Protein AF-A0A800K2X6-F1 (afdb_monomer_lite)

Structure (mmCIF, N/CA/C/O backbone):
data_AF-A0A800K2X6-F1
#
_entry.id   AF-A0A800K2X6-F1
#
loop_
_atom_site.group_PDB
_atom_site.id
_atom_site.type_symbol
_atom_site.label_atom_id
_atom_site.label_alt_id
_atom_site.label_comp_id
_atom_site.label_asym_id
_atom_site.label_entity_id
_atom_site.label_seq_id
_atom_site.pdbx_PDB_ins_code
_atom_site.Cartn_x
_atom_site.Cartn_y
_atom_site.Cartn_z
_atom_site.occupancy
_atom_site.B_iso_or_equiv
_atom_site.auth_seq_id
_atom_site.auth_comp_id
_atom_site.auth_asym_id
_atom_site.auth_atom_id
_atom_site.pdbx_PDB_model_num
ATOM 1 N N . MET A 1 1 ? -13.744 -29.130 -19.545 1.00 44.47 1 MET A N 1
ATOM 2 C CA . MET A 1 1 ? -14.045 -27.709 -19.842 1.00 44.47 1 MET A CA 1
ATOM 3 C C . MET A 1 1 ? -13.002 -26.702 -19.336 1.00 44.47 1 MET A C 1
ATOM 5 O O . MET A 1 1 ? -12.721 -25.800 -20.110 1.00 44.47 1 MET A O 1
ATOM 9 N N . PRO A 1 2 ? -12.357 -26.835 -18.156 1.00 54.31 2 PRO A N 1
ATOM 10 C CA . PRO A 1 2 ? -11.340 -25.862 -17.711 1.00 54.31 2 PRO A CA 1
ATOM 11 C C . PRO A 1 2 ? -10.089 -25.816 -18.606 1.00 54.31 2 PRO A C 1
ATOM 13 O O . PRO A 1 2 ? -9.564 -24.749 -18.890 1.00 54.31 2 PRO A O 1
ATOM 16 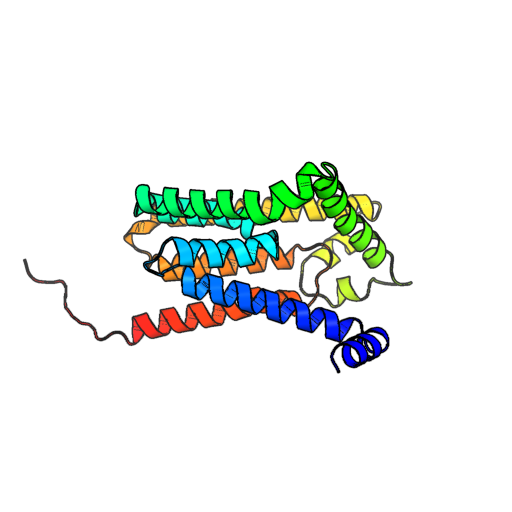N N . VAL A 1 3 ? -9.657 -26.976 -19.113 1.00 55.56 3 VAL A N 1
ATOM 17 C CA . VAL A 1 3 ? -8.463 -27.108 -19.971 1.00 55.56 3 VAL A CA 1
ATOM 18 C C . VAL A 1 3 ? -8.668 -26.479 -21.354 1.00 55.56 3 VAL A C 1
ATOM 20 O O . VAL A 1 3 ? -7.747 -25.887 -21.899 1.00 55.56 3 VAL A O 1
ATOM 23 N N . LEU A 1 4 ? -9.888 -26.548 -21.896 1.00 44.78 4 LEU A N 1
ATOM 24 C CA . LEU A 1 4 ? -10.239 -25.949 -23.189 1.00 44.78 4 LEU A CA 1
ATOM 25 C C . LEU A 1 4 ? -10.315 -24.421 -23.096 1.00 44.78 4 LEU A C 1
ATOM 27 O O . LEU A 1 4 ? -9.844 -23.754 -24.004 1.00 44.78 4 LEU A O 1
ATOM 31 N N . ILE A 1 5 ? -10.796 -23.883 -21.967 1.00 57.53 5 ILE A N 1
ATOM 32 C CA . ILE A 1 5 ? -10.746 -22.444 -21.666 1.00 57.53 5 ILE A CA 1
ATOM 33 C C . ILE A 1 5 ? -9.289 -21.973 -21.556 1.00 57.53 5 ILE A C 1
ATOM 35 O O . ILE A 1 5 ? -8.935 -20.955 -22.141 1.00 57.53 5 ILE A O 1
ATOM 39 N N . PHE A 1 6 ? -8.427 -22.742 -20.882 1.00 55.03 6 PHE A N 1
ATOM 40 C CA . PHE A 1 6 ? -6.992 -22.449 -20.783 1.00 55.03 6 PHE A CA 1
ATOM 41 C C . PHE A 1 6 ? -6.302 -22.451 -22.159 1.00 55.03 6 PHE A C 1
ATOM 43 O O . PHE A 1 6 ? -5.489 -21.578 -22.446 1.00 55.03 6 PHE A O 1
ATOM 50 N N . TYR A 1 7 ? -6.678 -23.390 -23.034 1.00 53.06 7 TYR A N 1
ATOM 51 C CA . TYR A 1 7 ? -6.147 -23.480 -24.396 1.00 53.06 7 TYR A CA 1
ATOM 52 C C . TYR A 1 7 ? -6.650 -22.336 -25.293 1.00 53.06 7 TYR A C 1
ATOM 54 O O . TYR A 1 7 ? -5.871 -21.774 -26.051 1.00 53.06 7 TYR A O 1
ATOM 62 N N . THR A 1 8 ? -7.916 -21.921 -25.158 1.00 52.25 8 THR A N 1
ATOM 63 C CA . THR A 1 8 ? -8.467 -20.776 -25.907 1.00 52.25 8 THR A CA 1
ATOM 64 C C . THR A 1 8 ? -7.996 -19.415 -25.386 1.00 52.25 8 THR A C 1
ATOM 66 O O . THR A 1 8 ? -7.950 -18.466 -26.156 1.00 52.25 8 THR A O 1
ATOM 69 N N . ILE A 1 9 ? -7.627 -19.297 -24.103 1.00 53.69 9 ILE A N 1
ATOM 70 C CA . ILE A 1 9 ? -7.049 -18.064 -23.538 1.00 53.69 9 ILE A CA 1
ATOM 71 C C . ILE A 1 9 ? -5.594 -17.885 -23.990 1.00 53.69 9 ILE A C 1
ATOM 73 O O . ILE A 1 9 ? -5.182 -16.757 -24.238 1.00 53.69 9 ILE A O 1
ATOM 77 N N . ASN A 1 10 ? -4.838 -18.975 -24.165 1.00 50.38 10 ASN A N 1
ATOM 78 C CA . ASN A 1 10 ? -3.472 -18.906 -24.695 1.00 50.38 10 ASN A CA 1
ATOM 79 C C . ASN A 1 10 ? -3.402 -18.382 -26.141 1.00 50.38 10 ASN A C 1
ATOM 81 O O . ASN A 1 10 ? -2.370 -17.840 -26.521 1.00 50.38 10 ASN A O 1
ATOM 85 N N . ASP A 1 11 ? -4.481 -18.509 -26.919 1.00 50.78 11 ASP A N 1
ATOM 86 C CA . ASP A 1 11 ? -4.557 -18.023 -28.307 1.00 50.78 11 ASP A CA 1
ATOM 87 C C . ASP A 1 11 ? -5.260 -16.654 -28.437 1.00 50.78 11 ASP A C 1
ATOM 89 O O . ASP A 1 11 ? -5.196 -16.011 -29.485 1.00 50.78 11 ASP A O 1
ATOM 93 N N . VAL A 1 12 ? -5.940 -16.173 -27.384 1.00 51.22 12 VAL A N 1
ATOM 94 C CA . VAL A 1 12 ? -6.808 -14.984 -27.447 1.00 51.22 12 VAL A CA 1
ATOM 95 C C . VAL A 1 12 ? -6.491 -14.009 -26.304 1.00 51.22 12 VAL A C 1
ATOM 97 O O . VAL A 1 12 ? -7.145 -13.987 -25.266 1.00 51.22 12 VAL A O 1
ATOM 100 N N . ASN A 1 13 ? -5.526 -13.124 -26.574 1.00 56.25 13 ASN A N 1
ATOM 101 C CA . ASN A 1 13 ? -5.229 -11.853 -25.895 1.00 56.25 13 ASN A CA 1
ATOM 102 C C . ASN A 1 13 ? -4.740 -11.899 -24.430 1.00 56.25 13 ASN A C 1
ATOM 104 O O . ASN A 1 13 ? -5.532 -11.976 -23.489 1.00 56.25 13 ASN A O 1
ATOM 108 N N . ASP A 1 14 ? -3.452 -11.572 -24.243 1.00 58.44 14 ASP A N 1
ATOM 109 C CA . ASP A 1 14 ? -2.805 -11.195 -22.965 1.00 58.44 14 ASP A CA 1
ATOM 110 C C . ASP A 1 14 ? -3.630 -10.197 -22.123 1.00 58.44 14 ASP A C 1
ATOM 112 O O . ASP A 1 14 ? -3.588 -10.185 -20.891 1.00 58.44 14 ASP A O 1
ATOM 116 N N . LEU A 1 15 ? -4.434 -9.370 -22.797 1.00 63.62 15 LEU A N 1
ATOM 117 C CA . LEU A 1 15 ? -5.307 -8.371 -22.192 1.00 63.62 15 LEU A CA 1
ATOM 118 C C . LEU A 1 15 ? -6.438 -8.987 -21.344 1.00 63.62 15 LEU A C 1
ATOM 120 O O . LEU A 1 15 ? -6.789 -8.429 -20.307 1.00 63.62 15 LEU A O 1
ATOM 124 N N . ILE A 1 16 ? -6.992 -10.139 -21.742 1.00 66.56 16 ILE A N 1
ATOM 125 C CA . ILE A 1 16 ? -8.096 -10.807 -21.023 1.00 66.56 16 ILE A CA 1
ATOM 126 C C . ILE A 1 16 ? -7.580 -11.442 -19.727 1.00 66.56 16 ILE A C 1
ATOM 128 O O . ILE A 1 16 ? -8.215 -11.342 -18.669 1.00 66.56 16 ILE A O 1
ATOM 132 N N . LEU A 1 17 ? -6.399 -12.059 -19.792 1.00 62.44 17 LEU A N 1
ATOM 133 C CA . LEU A 1 17 ? -5.757 -12.686 -18.641 1.00 62.44 17 LEU A CA 1
ATOM 134 C C . LEU A 1 17 ? -5.305 -11.630 -17.624 1.00 62.44 17 LEU A C 1
ATOM 136 O O . LEU A 1 17 ? -5.595 -11.772 -16.434 1.00 62.44 17 LEU A O 1
ATOM 140 N N . GLY A 1 18 ? -4.702 -10.532 -18.097 1.00 66.06 18 GLY A N 1
ATOM 141 C CA . GLY A 1 18 ? -4.356 -9.382 -17.261 1.00 66.06 18 GLY A CA 1
ATOM 142 C C . GLY A 1 18 ? -5.570 -8.848 -16.503 1.00 66.06 18 GLY A C 1
ATOM 143 O O . GLY A 1 18 ? -5.563 -8.806 -15.278 1.00 66.06 18 GLY A O 1
ATOM 144 N N . VAL A 1 19 ? -6.668 -8.550 -17.202 1.00 70.75 19 VAL A N 1
ATOM 145 C CA . VAL A 1 19 ? -7.903 -8.043 -16.578 1.00 70.75 19 VAL A CA 1
ATOM 146 C C . VAL A 1 19 ? -8.460 -9.001 -15.512 1.00 70.75 19 VAL A C 1
ATOM 148 O O . VAL A 1 19 ? -8.889 -8.555 -14.448 1.00 70.75 19 VAL A O 1
ATOM 151 N N . THR A 1 20 ? -8.417 -10.314 -15.749 1.00 76.44 20 THR A N 1
ATOM 152 C CA . THR A 1 20 ? -8.951 -11.318 -14.810 1.00 76.44 20 THR A CA 1
ATOM 153 C C . THR A 1 20 ? -8.164 -11.366 -13.497 1.00 76.44 20 THR A C 1
ATOM 155 O O . THR A 1 20 ? -8.761 -11.385 -12.417 1.00 76.44 20 THR A O 1
ATOM 158 N N . ILE A 1 21 ? -6.828 -11.340 -13.569 1.00 81.75 21 ILE A N 1
ATOM 159 C CA . ILE A 1 21 ? -5.970 -11.313 -12.375 1.00 81.75 21 ILE A CA 1
ATOM 160 C C . ILE A 1 21 ? -6.246 -10.044 -11.564 1.00 81.75 21 ILE A C 1
ATOM 162 O O . ILE A 1 21 ? -6.370 -10.099 -10.345 1.00 81.75 21 ILE A O 1
ATOM 166 N N . GLU A 1 22 ? -6.422 -8.900 -12.215 1.00 82.06 22 GLU A N 1
ATOM 167 C CA . GLU A 1 22 ? -6.653 -7.628 -11.522 1.00 82.06 22 GLU A CA 1
ATOM 168 C C . GLU A 1 22 ? -7.987 -7.573 -10.786 1.00 82.06 22 GLU A C 1
ATOM 170 O O . GLU A 1 22 ? -8.071 -6.963 -9.717 1.00 82.06 22 GLU A O 1
ATOM 175 N N . PHE A 1 23 ? -9.025 -8.243 -11.293 1.00 87.88 23 PHE A N 1
ATOM 176 C CA . PHE A 1 23 ? -10.279 -8.395 -10.558 1.00 87.88 23 PHE A CA 1
ATOM 177 C C . PHE A 1 23 ? -10.096 -9.195 -9.268 1.00 87.88 23 PHE A C 1
ATOM 179 O O . PHE A 1 23 ? -10.649 -8.806 -8.238 1.00 87.88 23 PHE A O 1
ATOM 186 N N . LEU A 1 24 ? -9.285 -10.258 -9.286 1.00 91.81 24 LEU A N 1
ATOM 187 C CA . LEU A 1 24 ? -8.963 -11.023 -8.079 1.00 91.81 24 LEU A CA 1
ATOM 188 C C . LEU A 1 24 ? -8.259 -10.139 -7.039 1.00 91.81 24 LEU A C 1
ATOM 190 O O . LEU A 1 24 ? -8.631 -10.123 -5.867 1.00 91.81 24 LEU A O 1
ATOM 194 N N . ILE A 1 25 ? -7.289 -9.341 -7.482 1.00 91.62 25 ILE A N 1
ATOM 195 C CA . ILE A 1 25 ? -6.534 -8.424 -6.618 1.00 91.62 25 ILE A CA 1
ATOM 196 C C . ILE A 1 25 ? -7.450 -7.336 -6.061 1.00 91.62 25 ILE A C 1
ATOM 198 O O . ILE A 1 25 ? -7.425 -7.034 -4.868 1.00 91.62 25 ILE A O 1
ATOM 202 N N . THR A 1 26 ? -8.316 -6.785 -6.906 1.00 92.62 26 THR A N 1
ATOM 203 C CA . THR A 1 26 ? -9.337 -5.814 -6.507 1.00 92.62 26 THR A CA 1
ATOM 204 C C . THR A 1 26 ? -10.274 -6.409 -5.455 1.00 92.62 26 THR A C 1
ATOM 206 O O . THR A 1 26 ? -10.562 -5.751 -4.455 1.00 92.62 26 THR A O 1
ATOM 209 N N . ALA A 1 27 ? -10.695 -7.667 -5.618 1.00 94.38 27 ALA A N 1
ATOM 210 C CA . ALA A 1 27 ? -11.510 -8.372 -4.635 1.00 94.38 27 ALA A CA 1
ATOM 211 C C . ALA A 1 27 ? -10.771 -8.558 -3.300 1.00 94.38 27 ALA A C 1
ATOM 213 O O . ALA A 1 27 ? -11.369 -8.353 -2.245 1.00 94.38 27 ALA A O 1
ATOM 214 N N . TYR A 1 28 ? -9.468 -8.857 -3.310 1.00 95.38 28 TYR A N 1
ATOM 215 C CA . TYR A 1 28 ? -8.672 -8.919 -2.079 1.00 95.38 28 TYR A CA 1
ATOM 216 C C . TYR A 1 28 ? -8.604 -7.570 -1.361 1.00 95.38 28 TYR A C 1
ATOM 218 O O . TYR A 1 28 ? -8.798 -7.519 -0.149 1.00 95.38 28 TYR A O 1
ATOM 226 N N . TYR A 1 29 ? -8.418 -6.467 -2.089 1.00 95.50 29 TYR A N 1
ATOM 227 C CA . TYR A 1 29 ? -8.437 -5.124 -1.499 1.00 95.50 29 TYR A CA 1
ATOM 228 C C . TYR A 1 29 ? -9.824 -4.710 -0.986 1.00 95.50 29 TYR A C 1
ATOM 230 O O . TYR A 1 29 ? -9.923 -4.022 0.034 1.00 95.50 29 TYR A O 1
ATOM 238 N N . LEU A 1 30 ? -10.898 -5.167 -1.635 1.00 95.12 30 LEU A N 1
ATOM 239 C CA . LEU A 1 30 ? -12.262 -5.009 -1.132 1.00 95.12 30 LEU A CA 1
ATOM 240 C C . LEU A 1 30 ? -12.452 -5.772 0.188 1.00 95.12 30 LEU A C 1
ATOM 242 O O . LEU A 1 30 ? -12.928 -5.198 1.168 1.00 95.12 30 LEU A O 1
ATOM 246 N N . ILE A 1 31 ? -12.028 -7.040 0.238 1.00 96.19 31 ILE A N 1
ATOM 247 C CA . ILE A 1 31 ? -12.055 -7.865 1.454 1.00 96.19 31 ILE A CA 1
ATOM 248 C C . ILE A 1 31 ? -11.230 -7.202 2.557 1.00 96.19 31 ILE A C 1
ATOM 250 O O . ILE A 1 31 ? -11.711 -7.085 3.682 1.00 96.19 31 ILE A O 1
ATOM 254 N N . LEU A 1 32 ? -10.023 -6.716 2.259 1.00 96.19 32 LEU A N 1
ATOM 255 C CA . LEU A 1 32 ? -9.208 -5.971 3.215 1.00 96.19 32 LEU A CA 1
ATOM 256 C C . LEU A 1 32 ? -10.004 -4.798 3.791 1.00 96.19 32 LEU A C 1
ATOM 258 O O . LEU A 1 32 ? -10.204 -4.732 5.000 1.00 96.19 32 LEU A O 1
ATOM 262 N N . GLY A 1 33 ? -10.527 -3.912 2.944 1.00 94.38 33 GLY A N 1
ATOM 263 C CA . GLY A 1 33 ? -11.252 -2.732 3.407 1.00 94.38 33 GLY A CA 1
ATOM 264 C C . GLY A 1 33 ? -12.487 -3.045 4.267 1.00 94.38 33 GLY A C 1
ATOM 265 O O . GLY A 1 33 ? -12.748 -2.335 5.238 1.00 94.38 33 GLY A O 1
ATOM 266 N N . LEU A 1 34 ? -13.195 -4.143 3.982 1.00 94.19 34 LEU A N 1
ATOM 267 C CA . LEU A 1 34 ? -14.315 -4.629 4.800 1.00 94.19 34 LEU A CA 1
ATOM 268 C C . LEU A 1 34 ? -13.858 -5.260 6.125 1.00 94.19 34 LEU A C 1
ATOM 270 O O . LEU A 1 34 ? -14.521 -5.123 7.156 1.00 94.19 34 LEU A O 1
ATOM 274 N N . THR A 1 35 ? -12.726 -5.960 6.115 1.00 95.25 35 THR A N 1
ATOM 275 C CA . THR A 1 35 ? -12.228 -6.713 7.272 1.00 95.25 35 THR A CA 1
ATOM 276 C C . THR A 1 35 ? -11.428 -5.863 8.248 1.00 95.25 35 THR A C 1
ATOM 278 O O . THR A 1 35 ? -11.453 -6.189 9.433 1.00 95.25 35 THR A O 1
ATOM 281 N N . LEU A 1 36 ? -10.813 -4.752 7.810 1.00 92.81 36 LEU A N 1
ATOM 282 C CA . LEU A 1 36 ? -9.977 -3.845 8.623 1.00 92.81 36 LEU A CA 1
ATOM 283 C C . LEU A 1 36 ? -10.623 -3.422 9.954 1.00 92.81 36 LEU A C 1
ATOM 285 O O . LEU A 1 36 ? -9.918 -3.132 10.922 1.00 92.81 36 LEU A O 1
ATOM 289 N N . PHE A 1 37 ? -11.956 -3.402 10.012 1.00 88.69 37 PHE A N 1
ATOM 290 C CA . PHE A 1 37 ? -12.733 -2.944 11.166 1.00 88.69 37 PHE A CA 1
ATOM 291 C C . PHE A 1 37 ? -13.531 -4.047 11.863 1.00 88.69 37 PHE A C 1
ATOM 293 O O . PHE A 1 37 ? -14.347 -3.755 12.742 1.00 88.69 37 PHE A O 1
ATOM 300 N N . ASN A 1 38 ? -13.320 -5.308 11.488 1.00 92.50 38 ASN A N 1
ATOM 301 C CA . ASN A 1 38 ? -14.016 -6.436 12.091 1.00 92.50 38 ASN A CA 1
ATOM 302 C C . ASN A 1 38 ? -13.539 -6.673 13.534 1.00 92.50 38 ASN A C 1
ATOM 304 O O . ASN A 1 38 ? -12.414 -6.339 13.881 1.00 92.50 38 ASN A O 1
ATOM 308 N N . ARG A 1 39 ? -14.367 -7.271 14.395 1.00 89.50 39 ARG A N 1
ATOM 309 C CA . ARG A 1 39 ? -14.003 -7.587 15.789 1.00 89.50 39 ARG A CA 1
ATOM 310 C C . ARG A 1 39 ? -12.970 -8.714 15.889 1.00 89.50 39 ARG A C 1
ATOM 312 O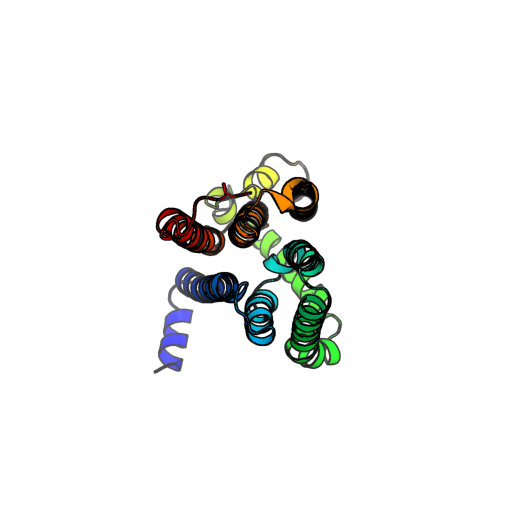 O . ARG A 1 39 ? -12.177 -8.724 16.825 1.00 89.50 39 ARG A O 1
ATOM 319 N N . SER A 1 40 ? -12.968 -9.644 14.934 1.00 95.12 40 SER A N 1
ATOM 320 C CA . SER A 1 40 ? -12.042 -10.780 14.924 1.00 95.12 40 SER A CA 1
ATOM 321 C C . SER A 1 40 ? -10.670 -10.396 14.367 1.00 95.12 40 SER A C 1
ATOM 323 O O . SER A 1 40 ? -10.548 -9.988 13.212 1.00 95.12 40 SER A O 1
ATOM 325 N N . ASN A 1 41 ? -9.627 -10.593 15.177 1.00 94.94 41 ASN A N 1
ATOM 326 C CA . ASN A 1 41 ? -8.231 -10.346 14.793 1.00 94.94 41 ASN A CA 1
ATOM 327 C C . ASN A 1 41 ? -7.777 -11.251 13.643 1.00 94.94 41 ASN A C 1
ATOM 329 O O . ASN A 1 41 ? -6.991 -10.828 12.801 1.00 94.94 41 ASN A O 1
ATOM 333 N N . LEU A 1 42 ? -8.296 -12.479 13.599 1.00 95.12 42 LEU A N 1
ATOM 334 C CA . LEU A 1 42 ? -7.984 -13.448 12.555 1.00 95.12 42 LEU A CA 1
ATOM 335 C C . LEU A 1 42 ? -8.560 -13.010 11.205 1.00 95.12 42 LEU A C 1
ATOM 337 O O . LEU A 1 42 ? -7.871 -13.092 10.197 1.00 95.12 42 LEU A O 1
ATOM 341 N N . ILE A 1 43 ? -9.783 -12.470 11.182 1.00 96.44 43 ILE A N 1
ATOM 342 C CA . ILE A 1 43 ? -10.405 -12.005 9.933 1.00 96.44 43 ILE A CA 1
ATOM 343 C C . ILE A 1 43 ? -9.649 -10.796 9.359 1.00 96.44 43 ILE A C 1
ATOM 345 O O . ILE A 1 43 ? -9.423 -10.737 8.154 1.00 96.44 43 ILE A O 1
ATOM 349 N N . ILE A 1 44 ? -9.197 -9.875 10.218 1.00 96.06 44 ILE A N 1
ATOM 350 C CA . ILE A 1 44 ? -8.313 -8.773 9.805 1.00 96.06 44 ILE A CA 1
ATOM 351 C C . ILE A 1 44 ? -7.008 -9.323 9.217 1.00 96.06 44 ILE A C 1
ATOM 353 O O . ILE A 1 44 ? -6.590 -8.902 8.140 1.00 96.06 44 ILE A O 1
ATOM 357 N N . ALA A 1 45 ? -6.366 -10.261 9.920 1.00 96.50 45 ALA A N 1
ATOM 358 C CA . ALA A 1 45 ? -5.100 -10.834 9.483 1.00 96.50 45 ALA A CA 1
ATOM 359 C C . ALA A 1 45 ? -5.230 -11.549 8.132 1.00 96.50 45 ALA A C 1
ATOM 361 O O . ALA A 1 45 ? -4.368 -11.365 7.282 1.00 96.50 45 ALA A O 1
ATOM 362 N N . ILE A 1 46 ? -6.323 -12.286 7.896 1.00 96.06 46 ILE A N 1
ATOM 363 C CA . ILE A 1 46 ? -6.611 -12.908 6.594 1.00 96.06 46 ILE A CA 1
ATOM 364 C C . ILE A 1 46 ? -6.738 -11.848 5.497 1.00 96.06 46 ILE A C 1
ATOM 366 O O . ILE A 1 46 ? -6.125 -12.003 4.446 1.00 96.06 46 ILE A O 1
ATOM 370 N N . GLY A 1 47 ? -7.475 -10.757 5.734 1.00 96.12 47 GLY A N 1
ATOM 371 C CA . GLY A 1 47 ? -7.592 -9.668 4.759 1.00 96.12 47 GLY A CA 1
ATOM 372 C C . GLY A 1 47 ? -6.232 -9.068 4.383 1.00 96.12 47 GLY A C 1
ATOM 373 O O . GLY A 1 47 ? -5.942 -8.872 3.205 1.00 96.12 47 GLY A O 1
ATOM 374 N N . ILE A 1 48 ? -5.364 -8.846 5.376 1.00 96.44 48 ILE A N 1
ATOM 375 C CA . ILE A 1 48 ? -3.993 -8.359 5.157 1.00 96.44 48 ILE A CA 1
ATOM 376 C C . ILE A 1 48 ? -3.152 -9.397 4.400 1.00 96.44 48 ILE A C 1
ATOM 378 O O . ILE A 1 48 ? -2.455 -9.038 3.454 1.00 96.44 48 ILE A O 1
ATOM 382 N N . LEU A 1 49 ? -3.223 -10.672 4.791 1.00 95.81 49 LEU A N 1
ATOM 383 C CA . LEU A 1 49 ? -2.472 -11.767 4.175 1.00 95.81 49 LEU A CA 1
ATOM 384 C C . LEU A 1 49 ? -2.825 -11.953 2.701 1.00 95.81 49 LEU A C 1
ATOM 386 O O . LEU A 1 49 ? -1.918 -12.078 1.885 1.00 95.81 49 LEU A O 1
ATOM 390 N N . LEU A 1 50 ? -4.111 -11.919 2.346 1.00 95.12 50 LEU A N 1
ATOM 391 C CA . LEU A 1 50 ? -4.549 -12.022 0.951 1.00 95.12 50 LEU A CA 1
ATOM 392 C C . LEU A 1 50 ? -3.929 -10.918 0.088 1.00 95.12 50 LEU A C 1
ATOM 394 O O . LEU A 1 50 ? -3.419 -11.191 -0.997 1.00 95.12 50 LEU A O 1
ATOM 398 N N . CYS A 1 51 ? -3.905 -9.682 0.593 1.00 94.69 51 CYS A N 1
ATOM 399 C CA . CYS A 1 51 ? -3.250 -8.579 -0.100 1.00 94.69 51 CYS A CA 1
ATOM 400 C C . CYS A 1 51 ? -1.728 -8.753 -0.170 1.00 94.69 51 CYS A C 1
ATOM 402 O O . CYS A 1 51 ? -1.170 -8.574 -1.245 1.00 94.69 51 CYS A O 1
ATOM 404 N N . LEU A 1 52 ? -1.062 -9.125 0.928 1.00 93.12 52 LEU A N 1
ATOM 405 C CA . LEU A 1 52 ? 0.398 -9.282 0.973 1.00 93.12 52 LEU A CA 1
ATOM 406 C C . LEU A 1 52 ? 0.916 -10.405 0.073 1.00 93.12 52 LEU A C 1
ATOM 408 O O . LEU A 1 52 ? 1.936 -10.231 -0.587 1.00 93.12 52 LEU A O 1
ATOM 412 N N . LEU A 1 53 ? 0.220 -11.542 0.051 1.00 89.62 53 LEU A N 1
ATOM 413 C CA . LEU A 1 53 ? 0.577 -12.690 -0.784 1.00 89.62 53 LEU A CA 1
ATOM 414 C C . LEU A 1 53 ? 0.319 -12.414 -2.266 1.00 89.62 53 LEU A C 1
ATOM 416 O O . LEU A 1 53 ? 0.969 -12.997 -3.126 1.00 89.62 53 LEU A O 1
ATOM 420 N N . SER A 1 54 ? -0.629 -11.527 -2.566 1.00 88.19 54 SER A N 1
ATOM 421 C CA . SER A 1 54 ? -0.954 -11.148 -3.933 1.00 88.19 54 SER A CA 1
ATOM 422 C C . SER A 1 54 ? -0.057 -10.033 -4.473 1.00 88.19 54 SER A C 1
ATOM 424 O O . SER A 1 54 ? 0.378 -10.112 -5.622 1.00 88.19 54 SER A O 1
ATOM 426 N N . ARG A 1 55 ? 0.200 -8.983 -3.680 1.00 84.94 55 ARG A N 1
ATOM 427 C CA . ARG A 1 55 ? 1.009 -7.823 -4.071 1.00 84.94 55 ARG A CA 1
ATOM 428 C C . ARG A 1 55 ? 1.733 -7.180 -2.895 1.00 84.94 55 ARG A C 1
ATOM 430 O O . ARG A 1 55 ? 1.142 -6.810 -1.882 1.00 84.94 55 ARG A O 1
ATOM 437 N N . TYR A 1 56 ? 3.002 -6.855 -3.126 1.00 84.00 56 TYR A N 1
ATOM 438 C CA . TYR A 1 56 ? 3.833 -6.106 -2.179 1.00 84.00 56 TYR A CA 1
ATOM 439 C C . TYR A 1 56 ? 3.415 -4.640 -1.998 1.00 84.00 56 TYR A C 1
ATOM 441 O O . TYR A 1 56 ? 3.949 -3.958 -1.126 1.00 84.00 56 TYR A O 1
ATOM 449 N N . SER A 1 57 ? 2.440 -4.150 -2.772 1.00 87.56 57 SER A N 1
ATOM 450 C CA . SER A 1 57 ? 1.937 -2.781 -2.660 1.00 87.56 57 SER A CA 1
ATOM 451 C C . SER A 1 57 ? 1.420 -2.463 -1.263 1.00 87.56 57 SER A C 1
ATOM 453 O O . SER A 1 57 ? 1.519 -1.331 -0.849 1.00 87.56 57 SER A O 1
ATOM 455 N N . LEU A 1 58 ? 0.907 -3.408 -0.472 1.00 93.50 58 LEU A N 1
ATOM 456 C CA . LEU A 1 58 ? 0.410 -3.069 0.871 1.00 93.50 58 LEU A CA 1
ATOM 457 C C . LEU A 1 58 ? 1.527 -2.860 1.918 1.00 93.50 58 LEU A C 1
ATOM 459 O O . LEU A 1 58 ? 1.284 -2.259 2.965 1.00 93.50 58 LEU A O 1
ATOM 463 N N . VAL A 1 59 ? 2.747 -3.344 1.658 1.00 94.25 59 VAL A N 1
ATOM 464 C CA . VAL A 1 59 ? 3.801 -3.500 2.678 1.00 94.25 59 VAL A CA 1
ATOM 465 C C . VAL A 1 59 ? 4.1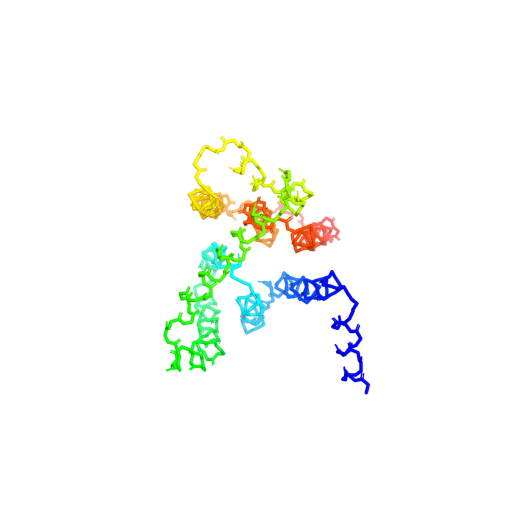67 -2.177 3.343 1.00 94.25 59 VAL A C 1
ATOM 467 O O . VAL A 1 59 ? 4.229 -2.118 4.569 1.00 94.25 59 VAL A O 1
ATOM 470 N N . LEU A 1 60 ? 4.370 -1.109 2.565 1.00 95.00 60 LEU A N 1
ATOM 471 C CA . LEU A 1 60 ? 4.793 0.175 3.133 1.00 95.00 60 LEU A CA 1
ATOM 472 C C . LEU A 1 60 ? 3.661 0.894 3.872 1.00 95.00 60 LEU A C 1
ATOM 474 O O . LEU A 1 60 ? 3.953 1.704 4.740 1.00 95.00 60 LEU A O 1
ATOM 478 N N . TRP A 1 61 ? 2.392 0.579 3.598 1.00 97.31 61 TRP A N 1
ATOM 479 C CA . TRP A 1 61 ? 1.255 1.166 4.315 1.00 97.31 61 TRP A CA 1
ATOM 480 C C . TRP A 1 61 ? 0.963 0.467 5.656 1.00 97.31 61 TRP A C 1
ATOM 482 O O . TRP A 1 61 ? 0.443 1.088 6.584 1.00 97.31 61 TRP A O 1
ATOM 492 N N . LEU A 1 62 ? 1.325 -0.813 5.811 1.00 95.88 62 LEU A N 1
ATOM 493 C CA . LEU A 1 62 ? 1.063 -1.573 7.042 1.00 95.88 62 LEU A CA 1
ATOM 494 C C . LEU A 1 62 ? 1.658 -0.976 8.327 1.00 95.88 62 LEU A C 1
ATOM 496 O O . LEU A 1 62 ? 0.967 -1.022 9.347 1.00 95.88 62 LEU A O 1
ATOM 500 N N . PRO A 1 63 ? 2.875 -0.399 8.339 1.00 96.19 63 PRO A N 1
ATOM 501 C CA . PRO A 1 63 ? 3.388 0.306 9.509 1.00 96.19 63 PRO A CA 1
ATOM 502 C C . PRO A 1 63 ? 2.438 1.395 10.020 1.00 96.19 63 PRO A C 1
ATOM 504 O O . PRO A 1 63 ? 2.215 1.484 11.227 1.00 96.19 63 PRO A O 1
ATOM 507 N N . LEU A 1 64 ? 1.812 2.165 9.120 1.00 96.88 64 LEU A N 1
ATOM 508 C CA . LEU A 1 64 ? 0.802 3.159 9.488 1.00 96.88 64 LEU A CA 1
ATOM 509 C C . LEU A 1 64 ? -0.418 2.485 10.118 1.00 96.88 64 LEU A C 1
ATOM 511 O O . LEU A 1 64 ? -0.872 2.919 11.178 1.00 96.88 64 LEU A O 1
ATOM 515 N N . TYR A 1 65 ? -0.930 1.411 9.510 1.00 96.62 65 TYR A N 1
ATOM 516 C CA . TYR A 1 65 ? -2.059 0.660 10.064 1.00 96.62 65 TYR A CA 1
ATOM 517 C C . TYR A 1 65 ? -1.766 0.155 11.482 1.00 96.62 65 TYR A C 1
ATOM 519 O O . TYR A 1 65 ? -2.549 0.390 12.405 1.00 96.62 65 TYR A O 1
ATOM 527 N N . PHE A 1 66 ? -0.617 -0.493 11.683 1.00 96.38 66 PHE A N 1
ATOM 528 C CA . PHE A 1 66 ? -0.236 -1.002 12.994 1.00 96.38 66 PHE A CA 1
ATOM 529 C C . PHE A 1 66 ? -0.003 0.119 14.000 1.00 96.38 66 PHE A C 1
ATOM 531 O O . PHE A 1 66 ? -0.427 -0.026 15.139 1.00 96.38 66 PHE A O 1
ATOM 538 N N . MET A 1 67 ? 0.581 1.252 13.602 1.00 96.50 67 MET A N 1
ATOM 539 C CA . MET A 1 67 ? 0.711 2.419 14.478 1.00 96.50 67 MET A CA 1
ATOM 540 C C . MET A 1 67 ? -0.665 2.925 14.939 1.00 96.50 67 MET A C 1
ATOM 542 O O . MET A 1 67 ? -0.878 3.133 16.135 1.00 96.50 67 MET A O 1
ATOM 546 N N . VAL A 1 68 ? -1.617 3.082 14.014 1.00 95.81 68 VAL A N 1
ATOM 547 C CA . VAL A 1 68 ? -2.993 3.514 14.314 1.00 95.81 68 VAL A CA 1
ATOM 548 C C . VAL A 1 68 ? -3.665 2.559 15.306 1.00 95.81 68 VAL A C 1
ATOM 550 O O . VAL A 1 68 ? -4.244 3.010 16.296 1.00 95.81 68 VAL A O 1
ATOM 553 N N . MET A 1 69 ? -3.549 1.249 15.075 1.00 94.62 69 MET A N 1
ATOM 554 C CA . MET A 1 69 ? -4.138 0.221 15.938 1.00 94.62 69 MET A CA 1
ATOM 555 C C . MET A 1 69 ? -3.422 0.100 17.289 1.00 94.62 69 MET A C 1
ATOM 557 O O . MET A 1 69 ? -4.072 -0.140 18.308 1.00 94.62 69 MET A O 1
ATOM 561 N N . LEU A 1 70 ? -2.102 0.310 17.338 1.00 95.25 70 LEU A N 1
ATOM 562 C CA . LEU A 1 70 ? -1.297 0.235 18.562 1.00 95.25 70 LEU A CA 1
ATOM 563 C C . LEU A 1 70 ? -1.723 1.302 19.572 1.00 95.25 70 LEU A C 1
ATOM 565 O O . LEU A 1 70 ? -1.752 1.035 20.775 1.00 95.25 70 LEU A O 1
ATOM 569 N N . LEU A 1 71 ? -2.084 2.486 19.070 1.00 92.94 71 LEU A N 1
ATOM 570 C CA . LEU A 1 71 ? -2.614 3.592 19.866 1.00 92.94 71 LEU A CA 1
ATOM 571 C C . LEU A 1 71 ? -4.017 3.306 20.426 1.00 92.94 71 LEU A C 1
ATOM 573 O O . LEU A 1 71 ? -4.411 3.931 21.406 1.00 92.94 71 LEU A O 1
ATOM 577 N N . GLU A 1 72 ? -4.766 2.370 19.837 1.00 89.31 72 GLU A N 1
ATOM 578 C CA . GLU A 1 72 ? -6.074 1.935 20.341 1.00 89.31 72 GLU A CA 1
ATOM 579 C C . GLU A 1 72 ? -5.957 0.739 21.294 1.00 89.31 72 GLU A C 1
ATOM 581 O O . GLU A 1 72 ? -6.524 0.741 22.384 1.00 89.31 72 GLU A O 1
ATOM 586 N N . SER A 1 73 ? -5.231 -0.303 20.892 1.00 92.94 73 SER A N 1
ATOM 587 C CA . SER A 1 73 ? -5.056 -1.511 21.691 1.00 92.94 73 SER A CA 1
ATOM 588 C C . SER A 1 73 ? -3.765 -2.235 21.329 1.00 92.94 73 SER A C 1
ATOM 590 O O . SER A 1 73 ? -3.639 -2.857 20.268 1.00 92.94 73 SER A O 1
ATOM 592 N N . LYS A 1 74 ? -2.820 -2.242 22.276 1.00 93.50 74 LYS A N 1
ATOM 593 C CA . LYS A 1 74 ? -1.541 -2.948 22.131 1.00 93.50 74 LYS A CA 1
ATOM 594 C C . LYS A 1 74 ? -1.725 -4.452 21.937 1.00 93.50 74 LYS A C 1
ATOM 596 O O . LYS A 1 74 ? -1.179 -5.020 20.996 1.00 93.50 74 LYS A O 1
ATOM 601 N N . LYS A 1 75 ? -2.542 -5.089 22.788 1.00 93.06 75 LYS A N 1
ATOM 602 C CA . LYS A 1 75 ? -2.786 -6.542 22.747 1.00 93.06 75 LYS A CA 1
ATOM 603 C C . LYS A 1 75 ? -3.391 -6.968 21.413 1.00 93.06 75 LYS A C 1
ATOM 605 O O . LYS A 1 75 ? -2.962 -7.954 20.826 1.00 93.06 75 LYS A O 1
ATOM 610 N N . ARG A 1 76 ? -4.376 -6.211 20.924 1.00 93.06 76 ARG A N 1
ATOM 611 C CA . ARG A 1 76 ? -5.040 -6.504 19.654 1.00 93.06 76 ARG A CA 1
ATOM 612 C C . ARG A 1 76 ? -4.077 -6.403 18.477 1.00 93.06 76 ARG A C 1
ATOM 614 O O . ARG A 1 76 ? -4.020 -7.315 17.659 1.00 93.06 76 ARG A O 1
ATOM 621 N N . THR A 1 77 ? -3.308 -5.321 18.435 1.00 94.94 77 THR A N 1
ATOM 622 C CA . THR A 1 77 ? -2.322 -5.071 17.380 1.00 94.94 77 THR A CA 1
ATOM 623 C C . THR A 1 77 ? -1.272 -6.169 17.343 1.00 94.94 77 THR A C 1
ATOM 625 O O . THR A 1 77 ? -1.047 -6.744 16.287 1.00 94.94 77 THR A O 1
ATOM 628 N N . LEU A 1 78 ? -0.718 -6.539 18.501 1.00 95.81 78 LEU A N 1
ATOM 629 C CA . LEU A 1 78 ? 0.289 -7.594 18.599 1.00 95.81 78 LEU A CA 1
ATOM 630 C C . LEU A 1 78 ? -0.237 -8.948 18.102 1.00 95.81 78 LEU A C 1
ATOM 632 O O . LEU A 1 78 ? 0.472 -9.641 17.381 1.00 95.81 78 LEU A O 1
ATOM 636 N N . MET A 1 79 ? -1.493 -9.297 18.410 1.00 96.44 79 MET A N 1
ATOM 637 C CA . MET A 1 79 ? -2.115 -10.522 17.892 1.00 96.44 79 MET A CA 1
ATOM 638 C C . MET A 1 79 ? -2.289 -10.491 16.369 1.00 96.44 79 MET A C 1
ATOM 640 O O . MET A 1 79 ? -1.976 -11.474 15.705 1.00 96.44 79 MET A O 1
ATOM 644 N N . ILE A 1 80 ? -2.763 -9.374 15.801 1.00 96.12 80 ILE A N 1
ATOM 645 C CA . ILE A 1 80 ? -2.903 -9.231 14.342 1.00 96.12 80 ILE A CA 1
ATOM 646 C C . ILE A 1 80 ? -1.526 -9.325 13.674 1.00 96.12 80 ILE A C 1
ATOM 648 O O . ILE A 1 80 ? -1.371 -10.079 12.718 1.00 96.12 80 ILE A O 1
ATOM 652 N N . SER A 1 81 ? -0.518 -8.615 14.192 1.00 95.50 81 SER A N 1
ATOM 653 C CA . SER A 1 81 ? 0.852 -8.675 13.673 1.00 95.50 81 SER A CA 1
ATOM 654 C C . SER A 1 81 ? 1.421 -10.091 13.741 1.00 95.50 81 SER A C 1
ATOM 656 O O . SER A 1 81 ? 2.008 -10.542 12.764 1.00 95.50 81 SER A O 1
ATOM 658 N N . LEU A 1 82 ? 1.196 -10.820 14.840 1.00 96.44 82 LEU A N 1
ATOM 659 C CA . LEU A 1 82 ? 1.639 -12.208 14.979 1.00 96.44 82 LEU A CA 1
ATOM 660 C C . LEU A 1 82 ? 0.978 -13.123 13.940 1.00 96.44 82 LEU A C 1
ATOM 662 O O . LEU A 1 82 ? 1.667 -13.933 13.328 1.00 96.44 82 LEU A O 1
ATOM 666 N N . TYR A 1 83 ? -0.329 -12.978 13.696 1.00 96.94 83 TYR A N 1
ATOM 667 C CA . TYR A 1 83 ? -1.024 -13.754 12.665 1.00 96.94 83 TYR A CA 1
ATOM 668 C C . TYR A 1 83 ? -0.555 -13.416 11.251 1.00 96.94 83 TYR A C 1
ATOM 670 O O . TYR A 1 83 ? -0.399 -14.320 10.436 1.00 96.94 83 TYR A O 1
ATOM 678 N N . VAL A 1 84 ? -0.304 -12.139 10.955 1.00 96.44 84 VAL A N 1
ATOM 679 C CA . VAL A 1 84 ? 0.214 -11.720 9.647 1.00 96.44 84 VAL A CA 1
ATOM 680 C C . VAL A 1 84 ? 1.633 -12.252 9.439 1.00 96.44 84 VAL A C 1
ATOM 682 O O . VAL A 1 84 ? 1.899 -12.879 8.420 1.00 96.44 84 VAL A O 1
ATOM 685 N N . ILE A 1 85 ? 2.533 -12.072 10.410 1.00 94.88 85 ILE A N 1
ATOM 686 C CA . ILE A 1 85 ? 3.912 -12.578 10.333 1.00 94.88 85 ILE A CA 1
ATOM 687 C C . ILE A 1 85 ? 3.915 -14.105 10.231 1.00 94.88 85 ILE A C 1
ATOM 689 O O . ILE A 1 85 ? 4.556 -14.655 9.341 1.00 94.88 85 ILE A O 1
ATOM 693 N N . GLY A 1 86 ? 3.159 -14.790 11.092 1.00 96.12 86 GLY A N 1
ATOM 694 C CA . GLY A 1 86 ? 3.021 -16.244 11.064 1.00 96.12 86 GLY A CA 1
ATOM 695 C C . GLY A 1 86 ? 2.449 -16.750 9.741 1.00 96.12 86 GLY A C 1
ATOM 696 O O . GLY A 1 86 ? 2.971 -17.707 9.185 1.00 96.12 86 GLY A O 1
ATOM 697 N N . GLY A 1 87 ? 1.434 -16.083 9.188 1.00 95.06 87 GLY A N 1
ATOM 698 C CA . GLY A 1 87 ? 0.851 -16.442 7.896 1.00 95.06 87 GLY A CA 1
ATOM 699 C C . GLY A 1 87 ? 1.823 -16.263 6.730 1.00 95.06 87 GLY A C 1
ATOM 700 O O . GLY A 1 87 ? 1.961 -17.174 5.920 1.00 95.06 87 GLY A O 1
ATOM 701 N N . VAL A 1 88 ? 2.551 -15.141 6.664 1.00 93.19 88 VAL A N 1
ATO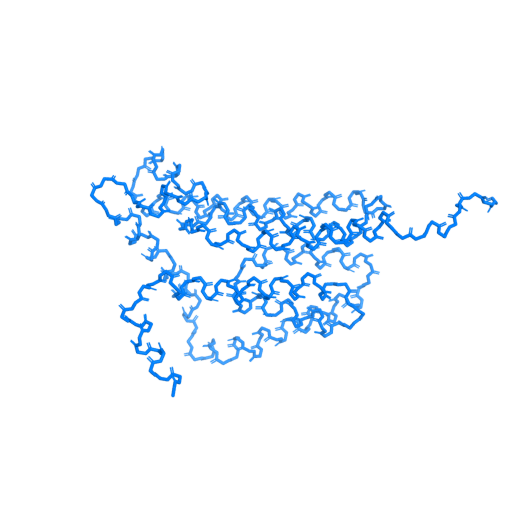M 702 C CA . VAL A 1 88 ? 3.593 -14.931 5.639 1.00 93.19 88 VAL A CA 1
ATOM 703 C C . VAL A 1 88 ? 4.708 -15.967 5.789 1.00 93.19 88 VAL A C 1
ATOM 705 O O . VAL A 1 88 ? 5.152 -16.540 4.795 1.00 93.19 88 VAL A O 1
ATOM 708 N N . LEU A 1 89 ? 5.133 -16.257 7.021 1.00 92.75 89 LEU A N 1
ATOM 709 C CA . LEU A 1 89 ? 6.153 -17.270 7.276 1.00 92.75 89 LEU A CA 1
ATOM 710 C C . LEU A 1 89 ? 5.700 -18.655 6.814 1.00 92.75 89 LEU A C 1
ATOM 712 O O . LEU A 1 89 ? 6.431 -19.306 6.081 1.00 92.75 89 LEU A O 1
ATOM 716 N N . LEU A 1 90 ? 4.502 -19.090 7.205 1.00 93.75 90 LEU A N 1
ATOM 717 C CA . LEU A 1 90 ? 3.987 -20.432 6.920 1.00 93.75 90 LEU A CA 1
ATOM 718 C C . LEU A 1 90 ? 3.621 -20.637 5.447 1.00 93.75 90 LEU A C 1
ATOM 720 O O . LEU A 1 90 ? 3.876 -21.707 4.908 1.00 93.75 90 LEU A O 1
ATOM 724 N N . ILE A 1 91 ? 3.011 -19.638 4.805 1.00 91.50 91 ILE A N 1
ATOM 725 C CA . ILE A 1 91 ? 2.457 -19.778 3.449 1.00 91.50 91 ILE A CA 1
ATOM 726 C C . ILE A 1 91 ? 3.492 -19.424 2.379 1.00 91.50 91 ILE A C 1
ATOM 728 O O . ILE A 1 91 ? 3.446 -19.979 1.285 1.00 91.50 91 ILE A O 1
ATOM 732 N N . TYR A 1 92 ? 4.412 -18.502 2.673 1.00 85.25 92 TYR A N 1
ATOM 733 C CA . TYR A 1 92 ? 5.338 -17.968 1.677 1.00 85.25 92 TYR A CA 1
ATOM 734 C C . TYR A 1 92 ? 6.802 -18.283 1.997 1.00 85.25 92 TYR A C 1
ATOM 736 O O . TYR A 1 92 ? 7.510 -18.852 1.176 1.00 85.25 92 TYR A O 1
ATOM 744 N N . ILE A 1 93 ? 7.290 -17.969 3.196 1.00 86.50 93 ILE A N 1
ATOM 745 C CA . ILE A 1 93 ? 8.729 -18.112 3.470 1.00 86.50 93 ILE A CA 1
ATOM 746 C C . ILE A 1 93 ? 9.120 -19.590 3.619 1.00 86.50 93 ILE A C 1
ATOM 748 O O . ILE A 1 93 ? 10.016 -20.050 2.927 1.00 86.50 93 ILE A O 1
ATOM 752 N N . LEU A 1 94 ? 8.440 -20.364 4.463 1.00 87.81 94 LEU A N 1
ATOM 753 C CA . LEU A 1 94 ? 8.745 -21.780 4.697 1.00 87.81 94 LEU A CA 1
ATOM 754 C C . LEU A 1 94 ? 8.739 -22.632 3.415 1.00 87.81 94 LEU A C 1
ATOM 756 O O . LEU A 1 94 ? 9.740 -23.301 3.169 1.00 87.81 94 LEU A O 1
ATOM 760 N N . PRO A 1 95 ? 7.685 -22.614 2.577 1.00 87.56 95 PRO A N 1
ATOM 761 C CA . PRO A 1 95 ? 7.646 -23.478 1.402 1.00 87.56 95 PRO A CA 1
ATOM 762 C C . PRO A 1 95 ? 8.541 -23.005 0.254 1.00 87.56 95 PRO A C 1
ATOM 764 O O . PRO A 1 95 ? 8.942 -23.836 -0.547 1.00 87.56 95 PRO A O 1
ATOM 767 N N . PHE A 1 96 ? 8.863 -21.713 0.136 1.00 83.38 96 PHE A N 1
ATOM 768 C CA . PHE A 1 96 ? 9.610 -21.209 -1.025 1.00 83.38 96 PHE A CA 1
ATOM 769 C C . PHE A 1 96 ? 11.056 -20.827 -0.692 1.00 83.38 96 PHE A C 1
ATOM 771 O O . PHE A 1 96 ? 11.973 -21.190 -1.424 1.00 83.38 96 PHE A O 1
ATOM 778 N N . PHE A 1 97 ? 11.290 -20.154 0.436 1.00 81.00 97 PHE A N 1
ATOM 779 C CA . PHE A 1 97 ? 12.618 -19.654 0.804 1.00 81.00 97 PHE A CA 1
ATOM 780 C C . PHE A 1 97 ? 13.574 -20.756 1.274 1.00 81.00 97 PHE A C 1
ATOM 782 O O . PHE A 1 97 ? 14.782 -20.625 1.102 1.00 81.00 97 PHE A O 1
ATOM 789 N N . ILE A 1 98 ? 13.055 -21.846 1.853 1.00 81.19 98 ILE A N 1
ATOM 790 C CA . ILE A 1 98 ? 13.889 -22.997 2.244 1.00 81.19 98 ILE A CA 1
ATOM 791 C C . ILE A 1 98 ? 14.489 -23.684 1.014 1.00 81.19 98 ILE A C 1
ATOM 793 O O . ILE A 1 98 ? 15.607 -24.192 1.084 1.00 81.19 98 ILE A O 1
ATOM 797 N N . HIS A 1 99 ? 13.763 -23.695 -0.105 1.00 81.19 99 HIS A N 1
ATOM 798 C CA . HIS A 1 99 ? 14.216 -24.340 -1.333 1.00 81.19 99 HIS A CA 1
ATOM 799 C C . HIS A 1 99 ? 15.075 -23.423 -2.206 1.00 81.19 99 HIS A C 1
ATOM 801 O O . HIS A 1 99 ? 16.036 -23.904 -2.801 1.00 81.19 99 HIS A O 1
ATOM 807 N N . ASP A 1 100 ? 14.771 -22.124 -2.263 1.00 80.69 100 ASP A N 1
ATOM 808 C CA . ASP A 1 100 ? 15.569 -21.155 -3.012 1.00 80.69 100 ASP A CA 1
ATOM 809 C C . ASP A 1 100 ? 15.632 -19.803 -2.286 1.00 80.69 100 ASP A C 1
ATOM 811 O O . ASP A 1 100 ? 14.679 -19.018 -2.262 1.00 80.69 100 ASP A O 1
ATOM 815 N N . THR A 1 101 ? 16.796 -19.502 -1.712 1.00 79.06 101 THR A N 1
ATOM 816 C CA . THR A 1 101 ? 17.048 -18.228 -1.025 1.00 79.06 101 THR A CA 1
ATOM 817 C C . THR A 1 101 ? 17.172 -17.053 -1.996 1.00 79.06 101 THR A C 1
ATOM 819 O O . THR A 1 101 ? 17.009 -15.899 -1.594 1.00 79.06 101 THR A O 1
ATOM 822 N N . SER A 1 102 ? 17.414 -17.320 -3.283 1.00 80.38 102 SER A N 1
ATOM 823 C CA . SER A 1 102 ? 17.563 -16.299 -4.318 1.00 80.38 102 SER A CA 1
ATOM 824 C C . SER A 1 102 ? 16.228 -15.834 -4.910 1.00 80.38 102 SER A C 1
ATOM 826 O O . SER A 1 102 ? 16.204 -14.830 -5.623 1.00 80.38 102 SER A O 1
ATOM 828 N N . ILE A 1 103 ? 15.106 -16.474 -4.554 1.00 78.50 103 ILE A N 1
ATOM 829 C CA . ILE A 1 103 ? 13.777 -16.198 -5.123 1.00 78.50 103 ILE A CA 1
ATOM 830 C C . ILE A 1 103 ? 13.343 -14.731 -4.969 1.00 78.50 103 ILE A C 1
ATOM 832 O O . ILE A 1 103 ? 12.712 -14.162 -5.858 1.00 78.50 103 ILE A O 1
ATOM 836 N N . PHE A 1 104 ? 13.741 -14.078 -3.873 1.00 72.62 104 PHE A N 1
ATOM 837 C CA . PHE A 1 104 ? 13.460 -12.659 -3.648 1.00 72.62 104 PHE A CA 1
ATOM 838 C C . PHE A 1 104 ? 14.263 -11.746 -4.578 1.00 72.62 104 PHE A C 1
ATOM 840 O O . PHE A 1 104 ? 13.706 -10.795 -5.128 1.00 72.62 104 PHE A O 1
ATOM 847 N N . SER A 1 105 ? 15.550 -12.046 -4.781 1.00 75.12 105 SER A N 1
ATOM 848 C CA . SER A 1 105 ? 16.399 -11.294 -5.713 1.00 75.12 105 SER A CA 1
ATOM 849 C C . SER A 1 105 ? 15.916 -11.498 -7.144 1.00 75.12 105 SER A C 1
ATOM 851 O O . SER A 1 105 ? 15.741 -10.534 -7.880 1.00 75.12 105 SER A O 1
ATOM 853 N N . GLN A 1 106 ? 15.609 -12.744 -7.513 1.00 77.38 106 GLN A N 1
ATOM 854 C CA . GLN A 1 106 ? 15.104 -13.075 -8.840 1.00 77.38 106 GLN A CA 1
ATOM 855 C C . GLN A 1 106 ? 13.758 -12.401 -9.127 1.00 77.38 106 GLN A C 1
ATOM 857 O O . GLN A 1 106 ? 13.584 -11.856 -10.213 1.00 77.38 106 GLN A O 1
ATOM 862 N N . GLY A 1 107 ? 12.825 -12.383 -8.169 1.00 72.44 107 GLY A N 1
ATOM 863 C CA . GLY A 1 107 ? 11.542 -11.693 -8.323 1.00 72.44 107 GLY A CA 1
ATOM 864 C C . GLY A 1 107 ? 11.706 -10.182 -8.508 1.00 72.44 107 GLY A C 1
ATOM 865 O O . GLY A 1 107 ? 11.058 -9.579 -9.364 1.00 72.44 107 GLY A O 1
ATOM 866 N N . TYR A 1 108 ? 12.624 -9.570 -7.759 1.00 70.88 108 TYR A N 1
ATOM 867 C CA . TYR A 1 108 ? 12.950 -8.152 -7.902 1.00 70.88 108 TYR A CA 1
ATOM 868 C C . TYR A 1 108 ? 13.581 -7.834 -9.266 1.00 70.88 108 TYR A C 1
ATOM 870 O O . TYR A 1 108 ? 13.153 -6.895 -9.944 1.00 70.88 108 TYR A O 1
ATOM 878 N N . ASP A 1 109 ? 14.540 -8.650 -9.705 1.00 79.56 109 ASP A N 1
ATOM 879 C CA . ASP A 1 109 ? 15.216 -8.492 -10.993 1.00 79.56 109 ASP A CA 1
ATOM 880 C C . ASP A 1 109 ? 14.292 -8.787 -12.174 1.00 79.56 109 ASP A C 1
ATOM 882 O O . ASP A 1 109 ? 14.403 -8.144 -13.216 1.00 79.56 109 ASP A O 1
ATOM 886 N N . TYR A 1 110 ? 13.358 -9.728 -12.024 1.00 81.12 110 TYR A N 1
ATOM 887 C CA . TYR A 1 110 ? 12.373 -10.063 -13.047 1.00 81.12 110 TYR A CA 1
ATOM 888 C C . TYR A 1 110 ? 11.515 -8.849 -13.413 1.00 81.12 110 TYR A C 1
ATOM 890 O O . TYR A 1 110 ? 11.346 -8.556 -14.595 1.00 81.12 110 TYR A O 1
ATOM 898 N N . HIS A 1 111 ? 11.036 -8.093 -12.419 1.00 79.56 111 HIS A N 1
ATOM 899 C CA . HIS A 1 111 ? 10.260 -6.878 -12.674 1.00 79.56 111 HIS A CA 1
ATOM 900 C C . HIS A 1 111 ? 11.073 -5.808 -13.405 1.00 79.56 111 HIS A C 1
ATOM 902 O O . HIS A 1 111 ? 10.564 -5.202 -14.346 1.00 79.56 111 HIS A O 1
ATOM 908 N N . THR A 1 112 ? 12.337 -5.618 -13.024 1.00 83.25 112 THR A N 1
ATOM 909 C CA . THR A 1 112 ? 13.233 -4.673 -13.702 1.00 83.25 112 THR A CA 1
ATOM 910 C C . THR A 1 112 ? 13.529 -5.115 -15.134 1.00 83.25 112 THR A C 1
ATOM 912 O O . THR A 1 112 ? 13.437 -4.309 -16.054 1.00 83.25 112 THR A O 1
ATOM 915 N N . LYS A 1 113 ? 13.813 -6.402 -15.365 1.00 86.06 113 LYS A N 1
ATOM 916 C CA . LYS A 1 113 ? 14.041 -6.955 -16.711 1.00 86.06 113 LYS A CA 1
ATOM 917 C C . LYS A 1 113 ? 12.803 -6.822 -17.596 1.00 86.06 113 LYS A C 1
ATOM 919 O O . LYS A 1 113 ? 12.926 -6.423 -18.751 1.00 86.06 113 LYS A O 1
ATOM 924 N N . ALA A 1 114 ? 11.617 -7.105 -17.055 1.00 85.25 114 ALA A N 1
ATOM 925 C CA . ALA A 1 114 ? 10.354 -6.920 -17.762 1.00 85.25 114 ALA A CA 1
ATOM 926 C C . ALA A 1 114 ? 10.112 -5.441 -18.109 1.00 85.25 114 ALA A C 1
ATOM 928 O O . ALA A 1 114 ? 9.727 -5.136 -19.235 1.00 85.25 114 ALA A O 1
ATOM 929 N N . ALA A 1 115 ? 10.396 -4.520 -17.182 1.00 84.75 115 ALA A N 1
ATOM 930 C CA . ALA A 1 115 ? 10.295 -3.085 -17.433 1.00 84.75 115 ALA A CA 1
ATOM 931 C C . ALA A 1 115 ? 11.274 -2.615 -18.510 1.00 84.75 115 ALA A C 1
ATOM 933 O O . ALA A 1 115 ? 10.857 -1.907 -19.418 1.00 84.75 115 ALA A O 1
ATOM 934 N N . ILE A 1 116 ? 12.535 -3.055 -18.468 1.00 87.50 116 ILE A N 1
ATOM 935 C CA . ILE A 1 116 ? 13.527 -2.766 -19.512 1.00 87.50 116 ILE A CA 1
ATOM 936 C C . ILE A 1 116 ? 13.014 -3.247 -20.874 1.00 87.50 116 ILE A C 1
ATOM 938 O O . ILE A 1 116 ? 13.014 -2.475 -21.831 1.00 87.50 116 ILE A O 1
ATOM 942 N N . GLY A 1 117 ? 12.532 -4.491 -20.949 1.00 86.62 117 GLY A N 1
ATOM 943 C CA . GLY A 1 117 ? 11.979 -5.059 -22.177 1.00 86.62 117 GLY A CA 1
ATOM 944 C C . GLY A 1 117 ? 10.811 -4.241 -22.725 1.00 86.62 117 GLY A C 1
ATOM 945 O O . GLY A 1 117 ? 10.804 -3.901 -23.903 1.00 86.62 117 GLY A O 1
ATOM 946 N N . GLU A 1 118 ? 9.861 -3.862 -21.869 1.00 86.06 118 GLU A N 1
ATOM 947 C CA . GLU A 1 118 ? 8.708 -3.045 -22.261 1.00 86.06 118 GLU A CA 1
ATOM 948 C C . GLU A 1 118 ? 9.094 -1.608 -22.641 1.00 86.06 118 GLU A C 1
ATOM 950 O O . GLU A 1 118 ? 8.545 -1.059 -23.592 1.00 86.06 118 GLU A O 1
ATOM 955 N N . TRP A 1 119 ? 10.070 -1.002 -21.963 1.00 88.31 119 TRP A N 1
ATOM 956 C CA . TRP A 1 119 ? 10.565 0.344 -22.272 1.00 88.31 119 TRP A CA 1
ATOM 957 C C . TRP A 1 119 ? 11.412 0.389 -23.549 1.00 88.31 119 TRP A C 1
ATOM 959 O O . TRP A 1 119 ? 11.520 1.441 -24.170 1.00 88.31 119 TRP A O 1
ATOM 969 N N . MET A 1 120 ? 11.999 -0.736 -23.961 1.00 85.94 120 MET A N 1
ATOM 970 C CA . MET A 1 120 ? 12.687 -0.888 -25.250 1.00 85.94 120 MET A CA 1
ATOM 971 C C . MET A 1 120 ? 11.732 -1.266 -26.391 1.00 85.94 120 MET A C 1
ATOM 973 O O . MET A 1 120 ? 12.119 -1.253 -27.560 1.00 85.94 120 MET A O 1
ATOM 977 N N . ARG A 1 121 ? 10.483 -1.630 -26.076 1.00 79.81 121 ARG A N 1
ATOM 978 C CA . ARG A 1 121 ? 9.528 -2.157 -27.050 1.00 79.81 121 ARG A CA 1
ATOM 979 C C . ARG A 1 121 ? 8.882 -1.024 -27.851 1.00 79.81 121 ARG A C 1
ATOM 981 O O . ARG A 1 121 ? 8.015 -0.306 -27.359 1.00 79.81 121 ARG A O 1
ATOM 988 N N . GLY A 1 122 ? 9.257 -0.918 -29.124 1.00 63.28 122 GLY A N 1
ATOM 989 C CA . GLY A 1 122 ? 8.645 -0.012 -30.103 1.00 63.28 122 GLY A CA 1
ATOM 990 C C . GLY A 1 122 ? 9.655 0.935 -30.752 1.00 63.28 122 GLY A C 1
ATOM 991 O O . GLY A 1 122 ? 10.580 1.407 -30.107 1.00 63.28 122 GLY A O 1
ATOM 992 N N . SER A 1 123 ? 9.472 1.222 -32.042 1.00 60.75 123 SER A N 1
ATOM 993 C CA . SER A 1 123 ? 10.418 1.999 -32.857 1.00 60.75 123 SER A CA 1
ATOM 994 C C . SER A 1 123 ? 10.432 3.508 -32.576 1.00 60.75 123 SER A C 1
ATOM 996 O O . SER A 1 123 ? 11.415 4.158 -32.905 1.00 60.75 123 SER A O 1
ATOM 998 N N . ASN A 1 124 ? 9.377 4.064 -31.963 1.00 66.94 124 ASN A N 1
ATOM 999 C CA . ASN A 1 124 ? 9.273 5.503 -31.667 1.00 66.94 124 ASN A CA 1
ATOM 1000 C C . ASN A 1 124 ? 9.085 5.793 -30.169 1.00 66.94 124 ASN A C 1
ATOM 1002 O O . ASN A 1 124 ? 9.885 6.505 -29.569 1.00 66.94 124 ASN A O 1
ATOM 1006 N N . LYS A 1 125 ? 8.012 5.269 -29.559 1.00 74.94 125 LYS A N 1
ATOM 1007 C CA . LYS A 1 125 ? 7.679 5.458 -28.137 1.00 74.94 125 LYS A CA 1
ATOM 1008 C C . LYS A 1 125 ? 7.008 4.191 -27.577 1.00 74.94 125 LYS A C 1
ATOM 1010 O O . LYS A 1 125 ? 6.130 3.654 -28.260 1.00 74.94 125 LYS A O 1
ATOM 1015 N N . PRO A 1 126 ? 7.355 3.726 -26.361 1.00 78.75 126 PRO A N 1
ATOM 1016 C CA . PRO A 1 126 ? 6.750 2.530 -25.778 1.00 78.75 126 PRO A CA 1
ATOM 1017 C C . PRO A 1 126 ? 5.259 2.728 -25.503 1.00 78.75 126 PRO A C 1
ATOM 1019 O O . PRO A 1 126 ? 4.855 3.622 -24.755 1.00 78.75 126 PRO A O 1
ATOM 1022 N N . LEU A 1 127 ? 4.421 1.893 -26.117 1.00 73.69 127 LEU A N 1
ATOM 1023 C CA . LEU A 1 127 ? 2.973 2.109 -26.170 1.00 73.69 127 LEU A CA 1
ATOM 1024 C C . LEU A 1 127 ? 2.318 2.085 -24.780 1.00 73.69 127 LEU A C 1
ATOM 1026 O O . LEU A 1 127 ? 1.494 2.947 -24.478 1.00 73.69 127 LEU A O 1
ATOM 1030 N N . HIS A 1 128 ? 2.703 1.138 -23.921 1.00 75.25 128 HIS A N 1
ATOM 1031 C CA . HIS A 1 128 ? 2.164 1.019 -22.561 1.00 75.25 128 HIS A CA 1
ATOM 1032 C C . HIS A 1 128 ? 2.597 2.159 -21.644 1.00 75.25 128 HIS A C 1
ATOM 1034 O O . HIS A 1 128 ? 1.840 2.565 -20.768 1.00 75.25 128 HIS A O 1
ATOM 1040 N N . LEU A 1 129 ? 3.782 2.715 -21.880 1.00 79.50 129 LEU A N 1
ATOM 1041 C CA . LEU A 1 129 ? 4.316 3.795 -21.070 1.00 79.50 129 LEU A CA 1
ATOM 1042 C C . LEU A 1 129 ? 3.554 5.104 -21.292 1.00 79.50 129 LEU A C 1
ATOM 1044 O O . LEU A 1 129 ? 3.207 5.785 -20.335 1.00 79.50 129 LEU A O 1
ATOM 1048 N N . TYR A 1 130 ? 3.269 5.421 -22.558 1.00 80.56 130 TYR A N 1
ATOM 1049 C CA . TYR A 1 130 ? 2.625 6.673 -22.961 1.00 80.56 130 TYR A CA 1
ATOM 1050 C C . TYR A 1 130 ? 1.104 6.630 -22.953 1.00 80.56 130 TYR A C 1
ATOM 1052 O O . TYR A 1 130 ? 0.465 7.672 -22.836 1.00 80.56 130 TYR A O 1
ATOM 1060 N N . ARG A 1 131 ? 0.510 5.444 -23.113 1.00 80.00 131 ARG A N 1
ATOM 1061 C CA . ARG A 1 131 ? -0.935 5.294 -22.937 1.00 80.00 131 ARG A CA 1
ATOM 1062 C C . ARG A 1 131 ? -1.303 5.161 -21.470 1.00 80.00 131 ARG A C 1
ATOM 1064 O O . ARG A 1 131 ? -2.406 5.536 -21.124 1.00 80.00 131 ARG A O 1
ATOM 1071 N N . GLY A 1 132 ? -0.413 4.619 -20.643 1.00 76.38 132 GLY A N 1
ATOM 1072 C CA . GLY A 1 132 ? -0.654 4.357 -19.233 1.00 76.38 132 GLY A CA 1
ATOM 1073 C C . GLY A 1 132 ? -0.955 5.584 -18.376 1.00 76.38 132 GLY A C 1
ATOM 1074 O O . GLY A 1 132 ? -0.633 6.717 -18.726 1.00 76.38 132 GLY A O 1
ATOM 1075 N N . ILE A 1 133 ? -1.533 5.336 -17.200 1.00 78.50 133 ILE A N 1
ATOM 1076 C CA . ILE A 1 133 ? -1.775 6.363 -16.182 1.00 78.50 133 ILE A CA 1
ATOM 1077 C C . ILE A 1 133 ? -0.606 6.323 -15.196 1.00 78.50 133 ILE A C 1
ATOM 1079 O O . ILE A 1 133 ? -0.447 5.350 -14.465 1.00 78.50 133 ILE A O 1
ATOM 1083 N N . GLY A 1 134 ? 0.225 7.362 -15.171 1.00 88.81 134 GLY A N 1
ATOM 1084 C CA . GLY A 1 134 ? 1.330 7.457 -14.220 1.00 88.81 134 GLY A CA 1
ATOM 1085 C C . GLY A 1 134 ? 2.436 8.404 -14.666 1.00 88.81 134 GLY A C 1
ATOM 1086 O O . GLY A 1 134 ? 2.329 9.091 -15.679 1.00 88.81 134 GLY A O 1
ATOM 1087 N N . PHE A 1 135 ? 3.519 8.422 -13.895 1.00 93.06 135 PHE A N 1
ATOM 1088 C CA . PHE A 1 135 ? 4.653 9.314 -14.116 1.00 93.06 135 PHE A CA 1
ATOM 1089 C C . PHE A 1 135 ? 5.786 8.680 -14.924 1.00 93.06 135 PHE A C 1
ATOM 1091 O O . PHE A 1 135 ? 6.693 9.388 -15.348 1.00 93.06 135 PHE A O 1
ATOM 1098 N N . ALA A 1 136 ? 5.740 7.373 -15.186 1.00 91.94 136 ALA A N 1
ATOM 1099 C CA . ALA A 1 136 ? 6.828 6.637 -15.828 1.00 91.94 136 ALA A CA 1
ATOM 1100 C C . ALA A 1 136 ? 7.236 7.208 -17.208 1.00 91.94 136 ALA A C 1
ATOM 1102 O O . ALA A 1 136 ? 8.427 7.290 -17.507 1.00 91.94 136 ALA A O 1
ATOM 1103 N N . ALA A 1 137 ? 6.279 7.707 -18.004 1.00 91.31 137 ALA A N 1
ATOM 1104 C CA . ALA A 1 137 ? 6.559 8.377 -19.280 1.00 91.31 137 ALA A CA 1
ATOM 1105 C C . ALA A 1 137 ? 7.440 9.629 -19.131 1.00 91.31 137 ALA A C 1
ATOM 1107 O O . ALA A 1 137 ? 8.311 9.867 -19.965 1.00 91.31 137 ALA A O 1
ATOM 1108 N N . TYR A 1 138 ? 7.279 10.392 -18.045 1.00 92.69 138 TYR A N 1
ATOM 1109 C CA . TYR A 1 138 ? 8.105 11.574 -17.786 1.00 92.69 138 TYR A CA 1
ATOM 1110 C C . TYR A 1 138 ? 9.558 11.191 -17.497 1.00 92.69 138 TYR A C 1
ATOM 1112 O O . TYR A 1 138 ? 10.474 11.861 -17.967 1.00 92.69 138 TYR A O 1
ATOM 1120 N N . PHE A 1 139 ? 9.783 10.090 -16.772 1.00 93.62 139 PHE A N 1
ATOM 1121 C CA . PHE A 1 139 ? 11.138 9.585 -16.533 1.00 93.62 139 PHE A CA 1
ATOM 1122 C C . PHE A 1 139 ? 11.780 9.117 -17.835 1.00 93.62 139 PHE A C 1
ATOM 1124 O O . PHE A 1 139 ? 12.956 9.371 -18.066 1.00 93.62 139 PHE A O 1
ATOM 1131 N N . TYR A 1 140 ? 11.012 8.488 -18.721 1.00 91.56 140 TYR A N 1
ATOM 1132 C CA . TYR A 1 140 ? 11.514 8.080 -20.028 1.00 91.56 140 TYR A CA 1
ATOM 1133 C C . TYR A 1 140 ? 11.867 9.265 -20.935 1.00 91.56 140 TYR A C 1
ATOM 1135 O O . TYR A 1 140 ? 12.918 9.234 -21.578 1.00 91.56 140 TYR A O 1
ATOM 1143 N N . GLU A 1 141 ? 11.025 10.299 -20.978 1.00 91.00 141 GLU A N 1
ATOM 1144 C CA . GLU A 1 141 ? 11.168 11.430 -21.904 1.00 91.00 141 GLU A CA 1
ATOM 1145 C C . GLU A 1 141 ? 12.195 12.468 -21.446 1.00 91.00 141 GLU A C 1
ATOM 1147 O O . GLU A 1 141 ? 12.970 12.954 -22.266 1.00 91.00 141 GLU A O 1
ATOM 1152 N N . TYR A 1 142 ? 12.222 12.796 -20.151 1.00 93.00 142 TYR A N 1
ATOM 1153 C CA . TYR A 1 142 ? 12.961 13.961 -19.655 1.00 93.00 142 TYR A CA 1
ATOM 1154 C C . TYR A 1 142 ? 14.275 13.633 -18.942 1.00 93.00 142 TYR A C 1
ATOM 1156 O O . TYR A 1 142 ? 15.137 14.508 -18.865 1.00 93.00 142 TYR A O 1
ATOM 1164 N N . LEU A 1 143 ? 14.475 12.411 -18.432 1.00 93.38 143 LEU A N 1
ATOM 1165 C CA . LEU A 1 143 ? 15.798 12.032 -17.929 1.00 93.38 143 LEU A CA 1
ATOM 1166 C C . LEU A 1 143 ? 16.732 11.681 -19.085 1.00 93.38 143 LEU A C 1
ATOM 1168 O O . LEU A 1 143 ? 16.369 10.942 -20.002 1.00 93.38 143 LEU A O 1
ATOM 1172 N N . SER A 1 144 ? 17.964 12.170 -19.006 1.00 90.94 144 SER A N 1
ATOM 1173 C CA . SER A 1 144 ? 19.078 11.703 -19.826 1.00 90.94 144 SER A CA 1
ATOM 1174 C C . SER A 1 144 ? 19.645 10.387 -19.275 1.00 90.94 144 SER A C 1
ATOM 1176 O O . SER A 1 144 ? 19.391 10.016 -18.130 1.00 90.94 144 SER A O 1
ATOM 1178 N N . GLY A 1 145 ? 20.402 9.665 -20.103 1.00 90.88 145 GLY A N 1
ATOM 1179 C CA . GLY A 1 145 ? 21.002 8.376 -19.745 1.00 90.88 145 GLY A CA 1
ATOM 1180 C C . GLY A 1 145 ? 20.326 7.177 -20.411 1.00 90.88 145 GLY A C 1
ATOM 1181 O O . GLY A 1 145 ? 19.376 7.316 -21.186 1.00 90.88 145 GLY A O 1
ATOM 1182 N N . ASP A 1 146 ? 20.857 5.994 -20.125 1.00 92.50 146 ASP A N 1
ATOM 1183 C CA . ASP A 1 146 ? 20.343 4.715 -20.604 1.00 92.50 146 ASP A CA 1
ATOM 1184 C C . ASP A 1 146 ? 19.044 4.312 -19.884 1.00 92.50 146 ASP A C 1
ATOM 1186 O O . ASP A 1 146 ? 18.718 4.802 -18.801 1.00 92.50 146 ASP A O 1
ATOM 1190 N N . ILE A 1 147 ? 18.282 3.398 -20.490 1.00 91.06 147 ILE A N 1
ATOM 1191 C CA . ILE A 1 147 ? 16.979 2.953 -19.967 1.00 91.06 147 ILE A CA 1
ATOM 1192 C C . ILE A 1 147 ? 17.106 2.352 -18.560 1.00 91.06 147 ILE A C 1
ATOM 1194 O O . ILE A 1 147 ? 16.219 2.581 -17.738 1.00 91.06 147 ILE A O 1
ATOM 1198 N N . SER A 1 148 ? 18.200 1.640 -18.259 1.00 91.00 148 SER A N 1
ATOM 1199 C CA . SER A 1 148 ? 18.403 1.054 -16.930 1.00 91.00 148 SER A CA 1
ATOM 1200 C C . SER A 1 148 ? 18.533 2.148 -15.876 1.00 91.00 148 SER A C 1
ATOM 1202 O O . SER A 1 148 ? 17.775 2.148 -14.907 1.00 91.00 148 SER A O 1
ATOM 1204 N N . SER A 1 149 ? 19.396 3.142 -16.114 1.00 93.06 149 SER A N 1
ATOM 1205 C CA . SER A 1 149 ? 19.549 4.284 -15.204 1.00 93.06 149 SER A CA 1
ATOM 1206 C C . SER A 1 149 ? 18.233 5.040 -14.992 1.00 93.06 149 SER A C 1
ATOM 1208 O O . SER A 1 149 ? 17.900 5.398 -13.862 1.00 93.06 149 SER A O 1
ATOM 1210 N N . LYS A 1 150 ? 17.431 5.250 -16.046 1.00 94.19 150 LYS A N 1
ATOM 1211 C CA . LYS A 1 150 ? 16.115 5.908 -15.916 1.00 94.19 150 LYS A CA 1
ATOM 1212 C C . LYS A 1 150 ? 15.154 5.110 -15.030 1.00 94.19 150 LYS A C 1
ATOM 1214 O O . LYS A 1 150 ? 14.463 5.696 -14.193 1.00 94.19 150 LYS A O 1
ATOM 1219 N N . ILE A 1 151 ? 15.114 3.786 -15.198 1.00 92.50 151 ILE A N 1
ATOM 1220 C CA . ILE A 1 151 ? 14.290 2.888 -14.378 1.00 92.50 151 ILE A CA 1
ATOM 1221 C C . ILE A 1 151 ? 14.763 2.904 -12.921 1.00 92.50 151 ILE A C 1
ATOM 1223 O O . ILE A 1 151 ? 13.929 2.950 -12.017 1.00 92.50 151 ILE A O 1
ATOM 1227 N N . ASP A 1 152 ? 16.070 2.934 -12.671 1.00 93.25 152 ASP A N 1
ATOM 1228 C CA . ASP A 1 152 ? 16.622 3.004 -11.315 1.00 93.25 152 ASP A CA 1
ATOM 1229 C C . ASP A 1 152 ? 16.257 4.308 -10.602 1.00 93.25 152 ASP A C 1
ATOM 1231 O O . ASP A 1 152 ? 15.819 4.283 -9.447 1.00 93.25 152 ASP A O 1
ATOM 1235 N N . VAL A 1 153 ? 16.318 5.441 -11.307 1.00 95.69 153 VAL A N 1
ATOM 1236 C CA . VAL A 1 153 ? 15.849 6.725 -10.767 1.00 95.69 153 VAL A CA 1
ATOM 1237 C C . VAL A 1 153 ? 14.343 6.681 -10.486 1.00 95.69 153 VAL A C 1
ATOM 1239 O O . VAL A 1 153 ? 13.913 7.097 -9.408 1.00 95.69 153 VAL A O 1
ATOM 1242 N N . LEU A 1 154 ? 13.531 6.125 -11.393 1.00 95.00 154 LEU A N 1
ATOM 1243 C CA . LEU A 1 154 ? 12.091 5.952 -11.163 1.00 95.00 154 LEU A CA 1
ATOM 1244 C C . LEU A 1 154 ? 11.814 5.080 -9.930 1.00 95.00 154 LEU A C 1
ATOM 1246 O O . L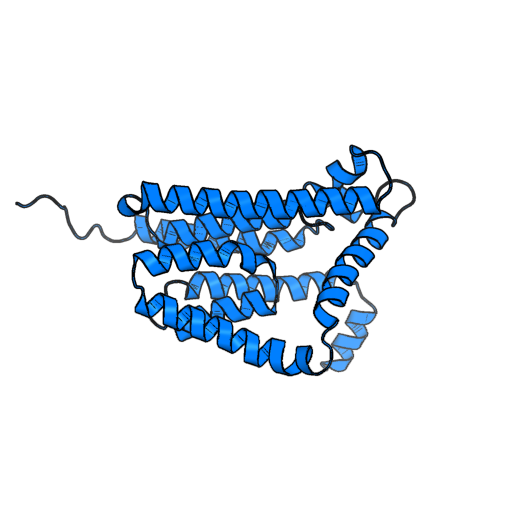EU A 1 154 ? 10.961 5.428 -9.117 1.00 95.00 154 LEU A O 1
ATOM 1250 N N . ARG A 1 155 ? 12.544 3.973 -9.749 1.00 93.06 155 ARG A N 1
ATOM 1251 C CA . ARG A 1 155 ? 12.418 3.080 -8.581 1.00 93.06 155 ARG A CA 1
ATOM 1252 C C . ARG A 1 155 ? 12.744 3.803 -7.286 1.00 93.06 155 ARG A C 1
ATOM 1254 O O . ARG A 1 155 ? 12.002 3.672 -6.312 1.00 93.06 155 ARG A O 1
ATOM 1261 N N . PHE A 1 156 ? 13.824 4.576 -7.285 1.00 95.38 156 PHE A N 1
ATOM 1262 C CA . PHE A 1 156 ? 14.215 5.376 -6.136 1.00 95.38 156 PHE A CA 1
ATOM 1263 C C . PHE A 1 156 ? 13.144 6.414 -5.785 1.00 95.38 156 PHE A C 1
ATOM 1265 O O . PHE A 1 156 ? 12.742 6.511 -4.623 1.00 95.38 156 PHE A O 1
ATOM 1272 N N . VAL A 1 157 ? 12.625 7.146 -6.778 1.00 97.00 157 VAL A N 1
ATOM 1273 C CA . VAL A 1 157 ? 11.550 8.126 -6.560 1.00 97.00 157 VAL A CA 1
ATOM 1274 C C . VAL A 1 157 ? 10.273 7.442 -6.081 1.00 97.00 157 VAL A C 1
ATOM 1276 O O . VAL A 1 157 ? 9.673 7.909 -5.115 1.00 97.00 157 VAL A O 1
ATOM 1279 N N . HIS A 1 158 ? 9.886 6.319 -6.688 1.00 95.56 158 HIS A N 1
ATOM 1280 C CA . HIS A 1 158 ? 8.718 5.537 -6.291 1.00 95.56 158 HIS A CA 1
ATOM 1281 C C . HIS A 1 158 ? 8.798 5.112 -4.818 1.00 95.56 158 HIS A C 1
ATOM 1283 O O . HIS A 1 158 ? 7.870 5.369 -4.045 1.00 95.56 158 HIS A O 1
ATOM 1289 N N . LEU A 1 159 ? 9.913 4.510 -4.399 1.00 95.44 159 LEU A N 1
ATOM 1290 C CA . LEU A 1 159 ? 10.117 4.113 -3.006 1.00 95.44 159 LEU A CA 1
ATOM 1291 C C . LEU A 1 159 ? 10.104 5.330 -2.070 1.00 95.44 159 LEU A C 1
ATOM 1293 O O . LEU A 1 159 ? 9.439 5.312 -1.036 1.00 95.44 159 LEU A O 1
ATOM 1297 N N . SER A 1 160 ? 10.792 6.406 -2.454 1.00 97.44 160 SER A N 1
ATOM 1298 C CA . SER A 1 160 ? 10.897 7.621 -1.643 1.00 97.44 160 SER A CA 1
ATOM 1299 C C . SER A 1 160 ? 9.539 8.284 -1.425 1.00 97.44 160 SER A C 1
ATOM 1301 O O . SER A 1 160 ? 9.182 8.599 -0.291 1.00 97.44 160 SER A O 1
ATOM 1303 N N . ILE A 1 161 ? 8.741 8.463 -2.483 1.00 97.56 161 ILE A N 1
ATOM 1304 C CA . ILE A 1 161 ? 7.448 9.149 -2.388 1.00 97.56 161 ILE A CA 1
ATOM 1305 C C . ILE A 1 161 ? 6.394 8.302 -1.670 1.00 97.56 161 ILE A C 1
ATOM 1307 O O . ILE A 1 161 ? 5.611 8.832 -0.882 1.00 97.56 161 ILE A O 1
ATOM 1311 N N . THR A 1 162 ? 6.394 6.981 -1.870 1.00 96.62 162 THR A N 1
ATOM 1312 C CA . THR A 1 162 ? 5.477 6.075 -1.158 1.00 96.62 162 THR A CA 1
ATOM 1313 C C . THR A 1 162 ? 5.810 5.997 0.329 1.00 96.62 162 THR A C 1
ATOM 1315 O O . THR A 1 162 ? 4.904 6.101 1.165 1.00 96.62 162 THR A O 1
ATOM 1318 N N . LEU A 1 163 ? 7.096 5.916 0.684 1.00 97.06 163 LEU A N 1
ATOM 1319 C CA . LEU A 1 163 ? 7.546 5.977 2.072 1.00 97.06 163 LEU A CA 1
ATOM 1320 C C . LEU A 1 163 ? 7.200 7.329 2.706 1.00 97.06 163 LEU A C 1
ATOM 1322 O O . LEU A 1 163 ? 6.577 7.367 3.768 1.00 97.06 163 LEU A O 1
ATOM 1326 N N . MET A 1 164 ? 7.521 8.434 2.028 1.00 97.88 164 MET A N 1
ATOM 1327 C CA . MET A 1 164 ? 7.217 9.785 2.498 1.00 97.88 164 MET A CA 1
ATOM 1328 C C . MET A 1 164 ? 5.713 9.983 2.708 1.00 97.88 164 MET A C 1
ATOM 1330 O O . MET A 1 164 ? 5.313 10.525 3.735 1.00 97.88 164 MET A O 1
ATOM 1334 N N . SER A 1 165 ? 4.869 9.486 1.797 1.00 97.56 165 SER A N 1
ATOM 1335 C CA . SER A 1 165 ? 3.411 9.554 1.949 1.00 97.56 165 SER A CA 1
ATOM 1336 C C . SER A 1 165 ? 2.919 8.810 3.194 1.00 97.56 165 SER A C 1
ATOM 1338 O O . SER A 1 165 ? 2.083 9.325 3.933 1.00 97.56 165 SER A O 1
ATOM 1340 N N . THR A 1 166 ? 3.488 7.638 3.487 1.00 97.38 166 THR A N 1
ATOM 1341 C CA . THR A 1 166 ? 3.132 6.843 4.669 1.00 97.38 166 THR A CA 1
ATOM 1342 C C . THR A 1 166 ? 3.567 7.542 5.955 1.00 97.38 166 THR A C 1
ATOM 1344 O O . THR A 1 166 ? 2.796 7.613 6.916 1.00 97.38 166 THR A O 1
ATOM 1347 N N . VAL A 1 167 ? 4.787 8.085 5.984 1.00 98.06 167 VAL A N 1
ATOM 1348 C CA . VAL A 1 167 ? 5.317 8.824 7.138 1.00 98.06 167 VAL A CA 1
ATOM 1349 C C . VAL A 1 167 ? 4.489 10.080 7.389 1.00 98.06 167 VAL A C 1
ATOM 1351 O O . VAL A 1 167 ? 4.041 10.300 8.512 1.00 98.06 167 VAL A O 1
ATOM 1354 N N . LEU A 1 168 ? 4.214 10.861 6.342 1.00 98.12 168 LEU A N 1
ATOM 1355 C CA . LEU A 1 168 ? 3.396 12.066 6.430 1.00 98.12 168 LEU A CA 1
ATOM 1356 C C . LEU A 1 168 ? 2.001 11.749 6.968 1.00 98.12 168 LEU A C 1
ATOM 1358 O O . LEU A 1 168 ? 1.545 12.394 7.911 1.00 98.12 168 LEU A O 1
ATOM 1362 N N . MET A 1 169 ? 1.342 10.724 6.422 1.00 98.25 169 MET A N 1
ATOM 1363 C CA . MET A 1 169 ? 0.039 10.299 6.922 1.00 98.25 169 MET A CA 1
ATOM 1364 C C . MET A 1 169 ? 0.143 9.878 8.396 1.00 98.25 169 MET A C 1
ATOM 1366 O O . MET A 1 169 ? -0.615 10.386 9.219 1.00 98.25 169 MET A O 1
ATOM 1370 N N . SER A 1 170 ? 1.136 9.074 8.778 1.00 97.38 170 SER A N 1
ATOM 1371 C CA . SER A 1 170 ? 1.349 8.664 10.175 1.00 97.38 170 SER A CA 1
ATOM 1372 C C . SER A 1 170 ? 1.491 9.860 11.131 1.00 97.38 170 SER A C 1
ATOM 1374 O O . SER A 1 170 ? 0.854 9.885 12.186 1.00 97.38 170 SER A O 1
ATOM 1376 N N . ILE A 1 171 ? 2.250 10.889 10.738 1.00 97.75 171 ILE A N 1
ATOM 1377 C CA . ILE A 1 171 ? 2.396 12.141 11.496 1.00 97.75 171 ILE A CA 1
ATOM 1378 C C . ILE A 1 171 ? 1.049 12.869 11.609 1.00 97.75 171 ILE A C 1
ATOM 1380 O O . ILE A 1 171 ? 0.641 13.236 12.713 1.00 97.75 171 ILE A O 1
ATOM 1384 N N . ILE A 1 172 ? 0.325 13.032 10.496 1.00 97.62 172 ILE A N 1
ATOM 1385 C CA . ILE A 1 172 ? -1.001 13.670 10.474 1.00 97.62 172 ILE A CA 1
ATOM 1386 C C . ILE A 1 172 ? -1.961 12.945 11.423 1.00 97.62 172 ILE A C 1
ATOM 1388 O O . ILE A 1 172 ? -2.641 13.593 12.220 1.00 97.62 172 ILE A O 1
ATOM 1392 N N . TYR A 1 173 ? -2.001 11.609 11.391 1.00 97.44 173 TYR A N 1
ATOM 1393 C CA . TYR A 1 173 ? -2.835 10.850 12.318 1.00 97.44 173 TYR A CA 1
ATOM 1394 C C . TYR A 1 173 ? -2.438 11.127 13.759 1.00 97.44 173 TYR A C 1
ATOM 1396 O O . TYR A 1 173 ? -3.295 11.431 14.580 1.00 97.44 173 TYR A O 1
ATOM 1404 N N . TYR A 1 174 ? -1.146 11.043 14.073 1.00 96.31 174 TYR A N 1
ATOM 1405 C CA . TYR A 1 174 ? -0.665 11.207 15.437 1.00 96.31 174 TYR A CA 1
ATOM 1406 C C . TYR A 1 174 ? -1.074 12.560 16.041 1.00 96.31 174 TYR A C 1
ATOM 1408 O O . TYR A 1 174 ? -1.517 12.592 17.193 1.00 96.31 174 TYR A O 1
ATOM 1416 N N . ILE A 1 175 ? -0.994 13.638 15.251 1.00 97.25 175 ILE A N 1
ATOM 1417 C CA . ILE A 1 175 ? -1.362 15.005 15.651 1.00 97.25 175 ILE A CA 1
ATOM 1418 C C . ILE A 1 175 ? -2.883 15.158 15.801 1.00 97.25 175 ILE A C 1
ATOM 1420 O O . ILE A 1 175 ? -3.359 15.718 16.788 1.00 97.25 175 ILE A O 1
ATOM 1424 N N . TYR A 1 176 ? -3.664 14.647 14.848 1.00 96.25 176 TYR A N 1
ATOM 1425 C CA . TYR A 1 176 ? -5.106 14.908 14.767 1.00 96.25 176 TYR A CA 1
ATOM 1426 C C . TYR A 1 176 ? -5.995 13.741 15.231 1.00 96.25 176 TYR A C 1
ATOM 1428 O O . TYR A 1 176 ? -7.215 13.806 15.076 1.00 96.25 176 TYR A O 1
ATOM 1436 N N . ARG A 1 177 ? -5.431 12.692 15.848 1.00 93.00 177 ARG A N 1
ATOM 1437 C CA . ARG A 1 177 ? -6.134 11.436 16.195 1.00 93.00 177 ARG A CA 1
ATOM 1438 C C . ARG A 1 177 ? -7.431 11.598 16.988 1.00 93.00 177 ARG A C 1
ATOM 1440 O O . ARG A 1 177 ? -8.300 10.744 16.886 1.00 93.00 177 ARG A O 1
ATOM 1447 N N . GLN A 1 178 ? -7.567 12.669 17.773 1.00 92.12 178 GLN A N 1
ATOM 1448 C CA . GLN A 1 178 ? -8.771 12.920 18.578 1.00 92.12 178 GLN A CA 1
ATOM 1449 C C . GLN A 1 178 ? -9.931 13.516 17.770 1.00 92.12 178 GLN A C 1
ATOM 1451 O O . GLN A 1 178 ? -11.072 13.461 18.210 1.00 92.12 178 GLN A O 1
ATOM 1456 N N . LYS A 1 179 ? -9.651 14.104 16.601 1.00 91.81 179 LYS A N 1
ATOM 1457 C CA . LYS A 1 179 ? -10.643 14.809 15.771 1.00 91.81 179 LYS A CA 1
ATOM 1458 C C . LYS A 1 179 ? -11.075 14.013 14.542 1.00 91.81 179 LYS A C 1
ATOM 1460 O O . LYS A 1 179 ? -11.993 14.423 13.842 1.00 91.81 179 LYS A O 1
ATOM 1465 N N . ILE A 1 180 ? -10.396 12.908 14.246 1.00 93.00 180 ILE A N 1
ATOM 1466 C CA . ILE A 1 180 ? -10.557 12.180 12.991 1.00 93.00 180 ILE A CA 1
ATOM 1467 C C . ILE A 1 180 ? -11.233 10.832 13.246 1.00 93.00 180 ILE A C 1
ATOM 1469 O O . ILE A 1 180 ? -10.827 10.064 14.118 1.00 93.00 180 ILE A O 1
ATOM 1473 N N . ASN A 1 181 ? -12.231 10.497 12.423 1.00 93.94 181 ASN A N 1
ATOM 1474 C CA . ASN A 1 181 ? -12.789 9.150 12.401 1.00 93.94 181 ASN A CA 1
ATOM 1475 C C . ASN A 1 181 ? -11.729 8.149 11.908 1.00 93.94 181 ASN A C 1
ATOM 1477 O O . ASN A 1 181 ? -11.306 8.185 10.751 1.00 93.94 181 ASN A O 1
ATOM 1481 N N . LYS A 1 182 ? -11.332 7.227 12.788 1.00 93.00 182 LYS A N 1
ATOM 1482 C CA . LYS A 1 182 ? -10.267 6.243 12.538 1.00 93.00 182 LYS A CA 1
ATOM 1483 C C . LYS A 1 182 ? -10.509 5.392 11.291 1.00 93.00 182 LYS A C 1
ATOM 1485 O O . LYS A 1 182 ? -9.569 5.121 10.548 1.00 93.00 182 LYS A O 1
ATOM 1490 N N . LYS A 1 183 ? -11.756 4.969 11.057 1.00 93.94 183 LYS A N 1
ATOM 1491 C CA . LYS A 1 183 ? -12.086 4.094 9.926 1.00 93.94 183 LYS A CA 1
ATOM 1492 C C . LYS A 1 183 ? -11.937 4.820 8.606 1.00 93.94 183 LYS A C 1
ATOM 1494 O O . LYS A 1 183 ? -11.241 4.348 7.710 1.00 93.94 183 LYS A O 1
ATOM 1499 N N . LEU A 1 184 ? -12.536 6.005 8.538 1.00 95.19 184 LEU A N 1
ATOM 1500 C CA . LEU A 1 184 ? -12.441 6.867 7.373 1.00 95.19 184 LEU A CA 1
ATOM 1501 C C . LEU A 1 184 ? -10.982 7.236 7.087 1.00 95.19 184 LEU A C 1
ATOM 1503 O O . LEU A 1 184 ? -10.553 7.200 5.940 1.00 95.19 184 LEU A O 1
ATOM 1507 N N . TYR A 1 185 ? -10.203 7.510 8.133 1.00 96.75 185 TYR A N 1
ATOM 1508 C CA . TYR A 1 185 ? -8.782 7.809 8.016 1.00 96.75 185 TYR A CA 1
ATOM 1509 C C . TYR A 1 185 ? -7.961 6.646 7.450 1.00 96.75 185 TYR A C 1
ATOM 1511 O O . TYR A 1 185 ? -7.157 6.842 6.539 1.00 96.75 185 TYR A O 1
ATOM 1519 N N . LEU A 1 186 ? -8.161 5.426 7.955 1.00 97.12 186 LEU A N 1
ATOM 1520 C CA . LEU A 1 186 ? -7.461 4.248 7.445 1.00 97.12 186 LEU A CA 1
ATOM 1521 C C . LEU A 1 186 ? -7.821 3.966 5.979 1.00 97.12 186 LEU A C 1
ATOM 1523 O O . LEU A 1 186 ? -6.922 3.732 5.177 1.00 97.12 186 LEU A O 1
ATOM 1527 N N . LEU A 1 187 ? -9.093 4.080 5.587 1.00 97.44 187 LEU A N 1
ATOM 1528 C CA . LEU A 1 187 ? -9.492 3.906 4.184 1.00 97.44 187 LEU A CA 1
ATOM 1529 C C . LEU A 1 187 ? -8.954 5.030 3.282 1.00 97.44 187 LEU A C 1
ATOM 1531 O O . LEU A 1 187 ? -8.450 4.761 2.192 1.00 97.44 187 LEU A O 1
ATOM 1535 N N . ALA A 1 188 ? -9.016 6.286 3.734 1.00 97.44 188 ALA A N 1
ATOM 1536 C CA . ALA A 1 188 ? -8.512 7.433 2.981 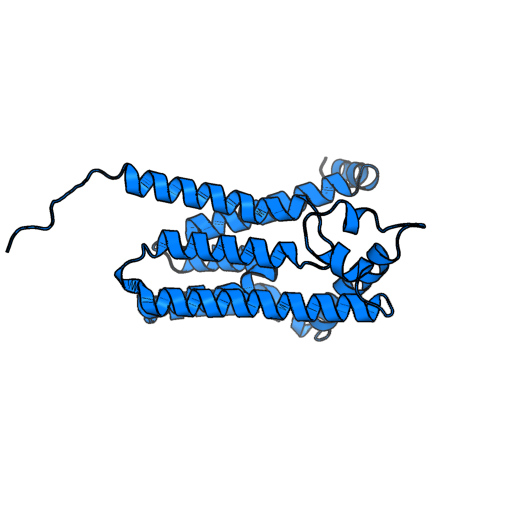1.00 97.44 188 ALA A CA 1
ATOM 1537 C C . ALA A 1 188 ? -6.987 7.385 2.816 1.00 97.44 188 ALA A C 1
ATOM 1539 O O . ALA A 1 188 ? -6.486 7.584 1.710 1.00 97.44 188 ALA A O 1
ATOM 1540 N N . SER A 1 189 ? -6.248 7.069 3.884 1.00 97.81 189 SER A N 1
ATOM 1541 C CA . SER A 1 189 ? -4.794 6.889 3.819 1.00 97.81 189 SER A CA 1
ATOM 1542 C C . SER A 1 189 ? -4.402 5.734 2.905 1.00 97.81 189 SER A C 1
ATOM 1544 O O . SER A 1 189 ? -3.484 5.903 2.108 1.00 97.81 189 SER A O 1
ATOM 1546 N N . LEU A 1 190 ? -5.129 4.610 2.944 1.00 97.44 190 LEU A N 1
ATOM 1547 C CA . LEU A 1 190 ? -4.915 3.491 2.027 1.00 97.44 190 LEU A CA 1
ATOM 1548 C C . LEU A 1 190 ? -5.137 3.916 0.571 1.00 97.44 190 LEU A C 1
ATOM 1550 O O . LEU A 1 190 ? -4.310 3.617 -0.284 1.00 97.44 190 LEU A O 1
ATOM 1554 N N . LYS A 1 191 ? -6.213 4.659 0.280 1.00 97.00 191 LYS A N 1
ATOM 1555 C CA . LYS A 1 191 ? -6.475 5.189 -1.066 1.00 97.00 191 LYS A CA 1
ATOM 1556 C C . LYS A 1 191 ? -5.347 6.100 -1.547 1.00 97.00 191 LYS A C 1
ATOM 1558 O O . LYS A 1 191 ? -4.845 5.889 -2.646 1.00 97.00 191 LYS A O 1
ATOM 1563 N N . ILE A 1 192 ? -4.964 7.102 -0.751 1.00 97.56 192 ILE A N 1
ATOM 1564 C CA . ILE A 1 192 ? -3.896 8.053 -1.105 1.00 97.56 192 ILE A CA 1
ATOM 1565 C C . ILE A 1 192 ? -2.600 7.295 -1.384 1.00 97.56 192 ILE A C 1
ATOM 1567 O O . ILE A 1 192 ? -1.978 7.494 -2.426 1.00 97.56 192 ILE A O 1
ATOM 1571 N N . TYR A 1 193 ? -2.243 6.380 -0.486 1.00 97.69 193 TYR A N 1
ATOM 1572 C CA . TYR A 1 193 ? -1.072 5.533 -0.628 1.00 97.69 193 TYR A CA 1
ATOM 1573 C C . TYR A 1 193 ? -1.104 4.718 -1.933 1.00 97.69 193 TYR A C 1
ATOM 1575 O O . TYR A 1 193 ? -0.132 4.740 -2.683 1.00 97.69 193 TYR A O 1
ATOM 1583 N N . LEU A 1 194 ? -2.220 4.048 -2.249 1.00 95.94 194 LEU A N 1
ATOM 1584 C CA . LEU A 1 194 ? -2.348 3.238 -3.466 1.00 95.94 194 LEU A CA 1
ATOM 1585 C C . LEU A 1 194 ? -2.283 4.088 -4.735 1.00 95.94 194 LEU A C 1
ATOM 1587 O O . LEU A 1 194 ? -1.646 3.681 -5.700 1.00 95.94 194 LEU A O 1
ATOM 1591 N N . VAL A 1 195 ? -2.912 5.266 -4.740 1.00 96.19 195 VAL A N 1
ATOM 1592 C CA . VAL A 1 195 ? -2.837 6.191 -5.879 1.00 96.19 195 VAL A CA 1
ATOM 1593 C C . VAL A 1 195 ? -1.390 6.606 -6.124 1.00 96.19 195 VAL A C 1
ATOM 1595 O O . VAL A 1 195 ? -0.934 6.540 -7.262 1.00 96.19 195 VAL A O 1
ATOM 1598 N N . ILE A 1 196 ? -0.649 6.975 -5.075 1.00 96.75 196 ILE A N 1
ATOM 1599 C CA . ILE A 1 196 ? 0.772 7.323 -5.192 1.00 96.75 196 ILE A CA 1
ATOM 1600 C C . ILE A 1 196 ? 1.573 6.111 -5.679 1.00 96.75 196 ILE A C 1
ATOM 1602 O O . ILE A 1 196 ? 2.289 6.221 -6.666 1.00 96.75 196 ILE A O 1
ATOM 1606 N N . PHE A 1 197 ? 1.407 4.943 -5.059 1.00 96.00 197 PHE A N 1
ATOM 1607 C CA . PHE A 1 197 ? 2.114 3.719 -5.443 1.00 96.00 197 PHE A CA 1
ATOM 1608 C C . PHE A 1 197 ? 1.912 3.370 -6.927 1.00 96.00 197 PHE A C 1
ATOM 1610 O O . PHE A 1 197 ? 2.873 3.222 -7.679 1.00 96.00 197 PHE A O 1
ATOM 1617 N N . TYR A 1 198 ? 0.661 3.305 -7.392 1.00 93.25 198 TYR A N 1
ATOM 1618 C CA . TYR A 1 198 ? 0.370 2.943 -8.782 1.00 93.25 198 TYR A CA 1
ATOM 1619 C C . TYR A 1 198 ? 0.756 4.033 -9.786 1.00 93.25 198 TYR A C 1
ATOM 1621 O O . TYR A 1 198 ? 1.083 3.709 -10.924 1.00 93.25 198 TYR A O 1
ATOM 1629 N N . SER A 1 199 ? 0.802 5.304 -9.375 1.00 94.88 199 SER A N 1
ATOM 1630 C CA . SER A 1 199 ? 1.245 6.394 -10.255 1.00 94.88 199 SER A CA 1
ATOM 1631 C C . SER A 1 199 ? 2.745 6.347 -10.563 1.00 94.88 199 SER A C 1
ATOM 1633 O O . SER A 1 199 ? 3.163 6.886 -11.585 1.00 94.88 199 SER A O 1
ATOM 1635 N N . PHE A 1 200 ? 3.560 5.717 -9.713 1.00 95.19 200 PHE A N 1
ATOM 1636 C CA . PHE A 1 200 ? 5.020 5.640 -9.872 1.00 95.19 200 PHE A CA 1
ATOM 1637 C C . PHE A 1 200 ? 5.522 4.224 -10.201 1.00 95.19 200 PHE A C 1
ATOM 1639 O O . PHE A 1 200 ? 6.721 3.948 -10.130 1.00 95.19 200 PHE A O 1
ATOM 1646 N N . ILE A 1 201 ? 4.625 3.314 -10.590 1.00 92.31 201 ILE A N 1
ATOM 1647 C CA . ILE A 1 201 ? 5.017 1.973 -11.025 1.00 92.31 201 ILE A CA 1
ATOM 1648 C C . ILE A 1 201 ? 5.779 2.027 -12.363 1.00 92.31 201 ILE A C 1
ATOM 1650 O O . ILE A 1 201 ? 5.523 2.883 -13.207 1.00 92.31 201 ILE A O 1
ATOM 1654 N N . GLN A 1 202 ? 6.710 1.091 -12.570 1.00 91.62 202 GLN A N 1
ATOM 1655 C CA . GLN A 1 202 ? 7.584 1.071 -13.753 1.00 91.62 202 GLN A CA 1
ATOM 1656 C C . GLN A 1 202 ? 6.816 0.865 -15.069 1.00 91.62 202 GLN A C 1
ATOM 1658 O O . GLN A 1 202 ? 7.196 1.424 -16.095 1.00 91.62 202 GLN A O 1
ATOM 1663 N N . ILE A 1 203 ? 5.734 0.079 -15.045 1.00 88.69 203 ILE A N 1
ATOM 1664 C CA . ILE A 1 203 ? 4.881 -0.176 -16.211 1.00 88.69 203 ILE A CA 1
ATOM 1665 C C . ILE A 1 203 ? 3.436 0.220 -15.859 1.00 88.69 203 ILE A C 1
ATOM 1667 O O . ILE A 1 203 ? 2.740 -0.546 -15.182 1.00 88.69 203 ILE A O 1
ATOM 1671 N N . PRO A 1 204 ? 2.983 1.425 -16.251 1.00 86.12 204 PRO A N 1
ATOM 1672 C CA . PRO A 1 204 ? 1.705 1.981 -15.813 1.00 86.12 204 PRO A CA 1
ATOM 1673 C C . PRO A 1 204 ? 0.522 1.399 -16.602 1.00 86.12 204 PRO A C 1
ATOM 1675 O O . PRO A 1 204 ? -0.002 2.013 -17.526 1.00 86.12 204 PRO A O 1
ATOM 1678 N N . TYR A 1 205 ? 0.049 0.210 -16.241 1.00 84.00 205 TYR A N 1
ATOM 1679 C CA . TYR A 1 205 ? -1.175 -0.327 -16.841 1.00 84.00 205 TYR A CA 1
ATOM 1680 C C . TYR A 1 205 ? -2.437 0.320 -16.250 1.00 84.00 205 TYR A C 1
ATOM 1682 O O . TYR A 1 205 ? -2.592 0.417 -15.034 1.00 84.00 205 TYR A O 1
ATOM 1690 N N . HIS A 1 206 ? -3.391 0.696 -17.108 1.00 84.44 206 HIS A N 1
ATOM 1691 C CA . HIS A 1 206 ? -4.655 1.333 -16.702 1.00 84.44 206 HIS A CA 1
ATOM 1692 C C . HIS A 1 206 ? -5.453 0.519 -15.686 1.00 84.44 206 HIS A C 1
ATOM 1694 O O . HIS A 1 206 ? -6.002 1.066 -14.733 1.00 84.44 206 HIS A O 1
ATOM 1700 N N . TYR A 1 207 ? -5.519 -0.797 -15.887 1.00 82.75 207 TYR A N 1
ATOM 1701 C CA . TYR A 1 207 ? -6.318 -1.687 -15.054 1.00 82.75 207 TYR A CA 1
ATOM 1702 C C . TYR A 1 207 ? -5.844 -1.725 -13.593 1.00 82.75 207 TYR A C 1
ATOM 1704 O O . TYR A 1 207 ? -6.638 -2.033 -12.710 1.00 82.75 207 TYR A O 1
ATOM 1712 N N . LEU A 1 208 ? -4.590 -1.344 -13.305 1.00 86.94 208 LEU A N 1
ATOM 1713 C CA . LEU A 1 208 ? -4.058 -1.306 -11.939 1.00 86.94 208 LEU A CA 1
ATOM 1714 C C . LEU A 1 208 ? -4.790 -0.267 -11.077 1.00 86.94 208 LEU A C 1
ATOM 1716 O O . LEU A 1 208 ? -4.916 -0.437 -9.864 1.00 86.94 208 LEU A O 1
ATOM 1720 N N . PHE A 1 209 ? -5.337 0.781 -11.706 1.00 87.69 209 PHE A N 1
ATOM 1721 C CA . PHE A 1 209 ? -6.116 1.820 -11.031 1.00 87.69 209 PHE A CA 1
ATOM 1722 C C . PHE A 1 209 ? -7.510 1.355 -10.586 1.00 87.69 209 PHE A C 1
ATOM 1724 O O . PHE A 1 209 ? -8.174 2.067 -9.828 1.00 87.69 209 PHE A O 1
ATOM 1731 N N . LEU A 1 210 ? -7.938 0.144 -10.957 1.00 89.62 210 LEU A N 1
ATOM 1732 C CA . LEU A 1 210 ? -9.155 -0.464 -10.416 1.00 89.62 210 LEU A CA 1
ATOM 1733 C C . LEU A 1 210 ? -9.064 -0.651 -8.890 1.00 89.62 210 LEU A C 1
ATOM 1735 O O . LEU A 1 210 ? -10.046 -0.448 -8.172 1.00 89.62 210 LEU A O 1
ATOM 1739 N N . VAL A 1 211 ? -7.867 -0.947 -8.376 1.00 91.38 211 VAL A N 1
ATOM 1740 C CA . VAL A 1 211 ? -7.616 -1.155 -6.944 1.00 91.38 211 VAL A CA 1
ATOM 1741 C C . VAL A 1 211 ? -7.849 0.125 -6.113 1.00 91.38 211 VAL A C 1
ATOM 1743 O O . VAL A 1 211 ? -8.659 0.098 -5.188 1.00 91.38 211 VAL A O 1
ATOM 1746 N N . PRO A 1 212 ? -7.225 1.286 -6.390 1.00 93.69 212 PRO A N 1
ATOM 1747 C CA . PRO A 1 212 ? -7.561 2.517 -5.668 1.00 93.69 212 PRO A CA 1
ATOM 1748 C C . PRO A 1 212 ? -9.008 2.991 -5.914 1.00 93.69 212 PRO A C 1
ATOM 1750 O O . PRO A 1 212 ? -9.600 3.647 -5.047 1.00 93.69 212 PRO A O 1
ATOM 1753 N N . LEU A 1 213 ? -9.611 2.648 -7.059 1.00 92.44 213 LEU A N 1
ATOM 1754 C CA . LEU A 1 213 ? -11.012 2.959 -7.344 1.00 92.44 213 LEU A CA 1
ATOM 1755 C C . LEU A 1 213 ? -11.963 2.198 -6.411 1.00 92.44 213 LEU A C 1
ATOM 1757 O O . LEU A 1 213 ? -12.845 2.829 -5.827 1.00 92.44 213 LEU A O 1
ATOM 1761 N N . ILE A 1 214 ? -11.756 0.895 -6.175 1.00 92.81 214 ILE A N 1
ATOM 1762 C CA . ILE A 1 214 ? -12.634 0.122 -5.278 1.00 92.81 214 ILE A CA 1
ATOM 1763 C C . ILE A 1 214 ? -12.595 0.646 -3.836 1.00 92.81 214 ILE A C 1
ATOM 1765 O O . ILE A 1 214 ? -13.627 0.719 -3.168 1.00 92.81 214 ILE A O 1
ATOM 1769 N N . ILE A 1 215 ? -11.436 1.127 -3.371 1.00 94.94 215 ILE A N 1
ATOM 1770 C CA . ILE A 1 215 ? -11.323 1.758 -2.047 1.00 94.94 215 ILE A CA 1
ATOM 1771 C C . ILE A 1 215 ? -12.168 3.038 -1.966 1.00 94.94 215 ILE A C 1
ATOM 1773 O O . ILE A 1 215 ? -12.710 3.353 -0.908 1.00 94.94 215 ILE A O 1
ATOM 1777 N N . SER A 1 216 ? -12.360 3.755 -3.078 1.00 94.56 216 SER A N 1
ATOM 1778 C CA . SER A 1 216 ? -13.240 4.932 -3.111 1.00 94.56 216 SER A CA 1
ATOM 1779 C C . SER A 1 216 ? -14.697 4.573 -2.819 1.00 94.56 216 SER A C 1
ATOM 1781 O O . SER A 1 216 ? -15.366 5.320 -2.110 1.00 94.56 216 SER A O 1
ATOM 1783 N N . ILE A 1 217 ? -15.171 3.418 -3.297 1.00 94.00 217 ILE A N 1
ATOM 1784 C CA . ILE A 1 217 ? -16.528 2.928 -3.012 1.00 94.00 217 ILE A CA 1
ATOM 1785 C C . ILE A 1 217 ? -16.689 2.643 -1.514 1.00 94.00 217 ILE A C 1
ATOM 1787 O O . ILE A 1 217 ? -17.683 3.042 -0.912 1.00 94.00 217 ILE A O 1
ATOM 1791 N N . LEU A 1 218 ? -15.685 2.024 -0.887 1.00 94.25 218 LEU A N 1
ATOM 1792 C CA . LEU A 1 218 ? -15.696 1.763 0.556 1.00 94.25 218 LEU A CA 1
ATOM 1793 C C . LEU A 1 218 ? -15.702 3.048 1.391 1.00 94.25 218 LEU A C 1
ATOM 1795 O O . LEU A 1 218 ? -16.418 3.133 2.387 1.00 94.25 218 LEU A O 1
ATOM 1799 N N . ILE A 1 219 ? -14.936 4.059 0.973 1.00 94.81 219 ILE A N 1
ATOM 1800 C CA . ILE A 1 219 ? -14.946 5.383 1.607 1.00 94.81 219 ILE A CA 1
ATOM 1801 C C . ILE A 1 219 ? -16.340 6.005 1.508 1.00 94.81 219 ILE A C 1
ATOM 1803 O O . ILE A 1 219 ? -16.862 6.469 2.517 1.00 94.81 219 ILE A O 1
ATOM 1807 N N . LEU A 1 220 ? -16.954 5.991 0.319 1.00 94.50 220 LEU A N 1
ATOM 1808 C CA . LEU A 1 220 ? -18.304 6.526 0.117 1.00 94.50 220 LEU A CA 1
ATOM 1809 C C . LEU A 1 220 ? -19.324 5.822 1.012 1.00 94.50 220 LEU A C 1
ATOM 1811 O O . LEU A 1 220 ? -20.120 6.494 1.663 1.00 94.50 220 LEU A O 1
ATOM 1815 N N . PHE A 1 221 ? -19.260 4.493 1.105 1.00 93.06 221 PHE A N 1
ATOM 1816 C CA . PHE A 1 221 ? -20.145 3.720 1.971 1.00 93.06 221 PHE A CA 1
ATOM 1817 C C . PHE A 1 221 ? -20.001 4.112 3.450 1.00 93.06 221 PHE A C 1
ATOM 1819 O O . PHE A 1 221 ? -21.003 4.318 4.135 1.00 93.06 221 PHE A O 1
ATOM 1826 N N . GLU A 1 222 ? -18.771 4.277 3.945 1.00 92.38 222 GLU A N 1
ATOM 1827 C CA . GLU A 1 222 ? -18.542 4.685 5.336 1.00 92.38 222 GLU A CA 1
ATOM 1828 C C . GLU A 1 222 ? -18.984 6.138 5.587 1.00 92.38 222 GLU A C 1
ATOM 1830 O O . GLU A 1 222 ? -19.583 6.422 6.622 1.00 92.38 222 GLU A O 1
ATOM 1835 N N . VAL A 1 223 ? -18.768 7.055 4.635 1.00 93.25 223 VAL A N 1
ATOM 1836 C CA . VAL A 1 223 ? -19.259 8.444 4.727 1.00 93.25 223 VAL A CA 1
ATOM 1837 C C . VAL A 1 223 ? -20.785 8.485 4.757 1.00 93.25 223 VAL A C 1
ATOM 1839 O O . VAL A 1 223 ? -21.361 9.161 5.608 1.00 93.25 223 VAL A O 1
ATOM 1842 N N . MET A 1 224 ? -21.453 7.733 3.877 1.00 91.69 224 MET A N 1
ATOM 1843 C CA . MET A 1 224 ? -22.912 7.617 3.887 1.00 91.69 224 MET A CA 1
ATOM 1844 C C . MET A 1 224 ? -23.400 7.095 5.236 1.00 91.69 224 MET A C 1
ATOM 1846 O O . MET A 1 224 ? -24.293 7.685 5.835 1.00 91.69 224 MET A O 1
ATOM 1850 N N . LYS A 1 225 ? -22.777 6.041 5.767 1.00 89.38 225 LYS A N 1
ATOM 1851 C CA . LYS A 1 225 ? -23.140 5.489 7.074 1.00 89.38 225 LYS A CA 1
ATOM 1852 C C . LYS A 1 225 ? -23.020 6.511 8.206 1.00 89.38 225 LYS A C 1
ATOM 1854 O O . LYS A 1 225 ? -23.853 6.497 9.102 1.00 89.38 225 LYS A O 1
ATOM 1859 N N . LEU A 1 226 ? -22.007 7.377 8.177 1.00 87.75 226 LEU A N 1
ATOM 1860 C CA . LEU A 1 226 ? -21.838 8.437 9.175 1.00 87.75 226 LEU A CA 1
ATOM 1861 C C . LEU A 1 226 ? -22.899 9.537 9.043 1.00 87.75 226 LEU A C 1
ATOM 1863 O O . LEU A 1 226 ? -23.390 10.010 10.060 1.00 87.75 226 LEU A O 1
ATOM 1867 N N . ASN A 1 227 ? -23.277 9.905 7.817 1.00 87.44 227 ASN A N 1
ATOM 1868 C CA . ASN A 1 227 ? -24.285 10.941 7.564 1.00 87.44 227 ASN A CA 1
ATOM 1869 C C . ASN A 1 227 ? -25.726 10.465 7.815 1.00 87.44 227 ASN A C 1
ATOM 1871 O O . ASN A 1 227 ? -26.577 11.270 8.178 1.00 87.44 227 ASN A O 1
ATOM 1875 N N . PHE A 1 228 ? -26.005 9.176 7.601 1.00 83.75 228 PHE A N 1
ATOM 1876 C CA . PHE A 1 228 ? -27.330 8.569 7.785 1.00 83.75 228 PHE A CA 1
ATOM 1877 C C . PHE A 1 228 ? -27.478 7.810 9.109 1.00 83.75 228 PHE A C 1
ATOM 1879 O O . PHE A 1 228 ? -28.536 7.232 9.363 1.00 83.75 228 PHE A O 1
ATOM 1886 N N . ALA A 1 229 ? -26.445 7.778 9.955 1.00 74.44 229 ALA A N 1
ATOM 1887 C CA . ALA A 1 229 ? -26.603 7.273 11.310 1.00 74.44 229 ALA A CA 1
ATOM 1888 C C . ALA A 1 229 ? -27.612 8.177 12.041 1.00 74.44 229 ALA A C 1
ATOM 1890 O O . ALA A 1 229 ? -27.443 9.398 12.012 1.00 74.44 229 ALA A O 1
ATOM 1891 N N . PRO A 1 230 ? -28.664 7.622 12.675 1.00 61.91 230 PRO A N 1
ATOM 1892 C CA . PRO A 1 230 ? -29.561 8.428 13.488 1.00 61.91 230 PRO A CA 1
ATOM 1893 C C . PRO A 1 230 ? -28.720 9.182 14.522 1.00 61.91 230 PRO A C 1
ATOM 1895 O O . PRO A 1 230 ? -27.861 8.586 15.175 1.00 61.91 230 PRO A O 1
ATOM 1898 N N . ASN A 1 231 ? -28.925 10.500 14.612 1.00 56.66 231 ASN A N 1
ATOM 1899 C CA . ASN A 1 231 ? -28.299 11.379 15.600 1.00 56.66 231 ASN A CA 1
ATOM 1900 C C . ASN A 1 231 ? -28.774 10.991 17.012 1.00 56.66 231 ASN A C 1
ATOM 1902 O O . ASN A 1 231 ? -29.523 11.725 17.653 1.00 56.66 231 ASN A O 1
ATOM 1906 N N . ASP A 1 232 ? -28.336 9.845 17.525 1.00 50.44 232 ASP A N 1
ATOM 1907 C CA . ASP A 1 232 ? -28.570 9.448 18.905 1.00 50.44 232 ASP A CA 1
ATOM 1908 C C . ASP A 1 232 ? -27.539 10.136 19.806 1.00 50.44 232 ASP A C 1
ATOM 1910 O O . ASP A 1 232 ? -26.560 9.547 20.265 1.00 50.44 232 ASP A O 1
ATOM 1914 N N . LYS A 1 233 ? -27.848 11.416 20.051 1.00 40.62 233 LYS A N 1
ATOM 1915 C CA . LYS A 1 233 ? -27.743 12.198 21.295 1.00 40.62 233 LYS A CA 1
ATOM 1916 C C . LYS A 1 233 ? -26.989 13.530 21.161 1.00 40.62 233 LYS A C 1
ATOM 1918 O O . LYS A 1 233 ? -25.835 13.552 20.732 1.00 40.62 233 LYS A O 1
ATOM 1923 N N . PRO A 1 234 ? -27.593 14.639 21.634 1.00 42.06 234 PRO A N 1
ATOM 1924 C CA . PRO A 1 234 ? -26.868 15.868 21.915 1.00 42.06 234 PRO A CA 1
ATOM 1925 C C . PRO A 1 234 ? -25.938 15.641 23.113 1.00 42.06 234 PRO A C 1
ATOM 1927 O O . PRO A 1 234 ? -26.384 15.280 24.201 1.00 42.06 234 PRO A O 1
ATOM 1930 N N . ILE A 1 235 ? -24.639 15.874 22.931 1.00 48.78 235 ILE A N 1
ATOM 1931 C CA . ILE A 1 235 ? -23.702 16.034 24.047 1.00 48.78 235 ILE A CA 1
ATOM 1932 C C . ILE A 1 235 ? -23.808 17.488 24.509 1.00 48.78 235 ILE A C 1
ATOM 1934 O O . ILE A 1 235 ? -22.968 18.302 24.152 1.00 48.78 235 ILE A O 1
ATOM 1938 N N . ILE A 1 236 ? -24.861 17.813 25.261 1.00 48.59 236 ILE A N 1
ATOM 1939 C CA . ILE A 1 236 ? -24.823 18.862 26.288 1.00 48.59 236 ILE A CA 1
ATOM 1940 C C . ILE A 1 236 ? -25.752 18.418 27.422 1.00 48.59 236 ILE A C 1
ATOM 1942 O O . ILE A 1 236 ? -26.965 18.603 27.358 1.00 48.59 236 ILE A O 1
ATOM 1946 N N . SER A 1 237 ? -25.176 17.821 28.462 1.00 38.66 237 SER A N 1
ATOM 1947 C CA . SER A 1 237 ? -25.778 17.778 29.795 1.00 38.66 237 SER A CA 1
ATOM 1948 C C . SER A 1 237 ? -24.680 17.524 30.829 1.00 38.66 237 SER A C 1
ATOM 1950 O O . SER A 1 237 ? -24.150 16.411 30.879 1.00 38.66 237 SER A O 1
ATOM 1952 N N . GLY A 1 238 ? -24.381 18.546 31.638 1.00 39.22 238 GLY A N 1
ATOM 1953 C CA . GLY A 1 238 ? -23.491 18.489 32.803 1.00 39.22 238 GLY A CA 1
ATOM 1954 C C . GLY A 1 238 ? -22.232 19.316 32.640 1.00 39.22 238 GLY A C 1
ATOM 1955 O O . GLY A 1 238 ? -21.212 18.712 32.252 1.00 39.22 238 GLY A O 1
#

pLDDT: mean 86.26, std 14.06, range [38.66, 98.25]

Foldseek 3Di:
DVVVVVVVVVVDDPVVVVLVLLVQLLVLLLQQLVQLPDPDLLSNLVSVLSNVVSDVLCVLQVVLSLLLVCVVPVVSSVSSVCSNVVSCCVVPCVVPCVVPVCVVVCVVVVLLVVLLVQQPPDDPGRPQQVVFAACLVVLSPPDDDDPSVSLVVLVVVLVVVLNVLSVVLSVVCVVCVVPDDSSLSSLVSSLVSQVSNQRSRSGGHHSSVSNSVSSVVSSVVVVVCVVPPPPPDDPDDD

Radius of gyration: 20.71 Å; chains: 1; bounding box: 51×47×66 Å

Sequence (238 aa):
MPVLIFYTINDVNDLILGVTIEFLITAYYLILGLTLFNRSNLIIAIGILLCLLSRYSLVLWLPLYFMVMLLESKKRTLMISLYVIGGVLLIYILPFFIHDTSIFSQGYDYHTKAAIGEWMRGSNKPLHLYRGIGFAAYFYEYLSGDISSKIDVLRFVHLSITLMSTVLMSIIYYIYRQKINKKLYLLASLKIYLVIFYSFIQIPYHYLFLVPLIISILILFEVMKLNFAPNDKPIISG

Secondary structure (DSSP, 8-state):
-HHHHHHHHHHS-HHHHHHHHHHHHHHHHHHHHHHTT-S-HHHHHHHHHHHHHH-GGGTTTHHHHHHHHHTT-HHHHHHHHHHHHHHHIIIIIIIIITT-TTHHHHHHHHHHHHHHHHHT-SSSS-HHHHHSSSSHHHHHHH--S-HHHHHHHHHHHHHHHHHHHHHHHHHHHHHHTTTS-HHHHHHHHHHHHHHHHHHT-SS--GGGGHHHHHHHHHHHHHHHHHHHS---------